Protein 6HCE (pdb70)

Structure (mmCIF, N/CA/C/O backbone):
data_6HCE
#
_entry.id   6HCE
#
_cell.length_a   110.008
_cell.length_b   110.008
_cell.length_c   71.629
_cell.angle_alpha   90.00
_cell.angle_beta   90.00
_cell.angle_gamma   120.00
#
_symmetry.space_group_name_H-M   'P 32 2 1'
#
loop_
_entity.id
_entity.type
_entity.pdbx_description
1 polymer 'Riboflavin-binding protein'
2 non-polymer 2-acetamido-2-deoxy-beta-D-glucopyranose
3 non-polymer GLYCEROL
4 non-polymer 'SULFATE ION'
5 non-polymer 'ACETATE ION'
6 non-polymer 'CHLORIDE ION'
7 non-polymer 1,2-ETHANEDIOL
8 water water
#
loop_
_atom_site.group_PDB
_atom_site.id
_atom_site.type_symbol
_atom_site.label_atom_id
_atom_site.label_alt_id
_atom_site.label_comp_id
_atom_site.label_asym_id
_atom_site.label_entity_id
_atom_site.label_seq_id
_atom_site.pdbx_PDB_ins_code
_atom_site.Cartn_x
_atom_site.Cartn_y
_atom_site.Cartn_z
_atom_site.occupancy
_atom_site.B_iso_or_equiv
_atom_site.auth_seq_id
_atom_site.auth_comp_id
_atom_site.auth_asym_id
_atom_site.auth_atom_id
_atom_site.pdbx_PDB_model_num
ATOM 1 N N . GLY A 1 21 ? 76.646 68.393 27.026 1.00 49.93 21 GLY A N 1
ATOM 2 C CA . GLY A 1 21 ? 77.729 69.393 26.781 1.00 52.47 21 GLY A CA 1
ATOM 3 C C . GLY A 1 21 ? 79.127 68.833 26.990 1.00 53.29 21 GLY A C 1
ATOM 4 O O . GLY A 1 21 ? 79.320 67.827 27.678 1.00 52.74 21 GLY A O 1
ATOM 5 N N . CYS A 1 22 ? 80.106 69.476 26.368 1.00 49.30 22 CYS A N 1
ATOM 6 C CA . CYS A 1 22 ? 81.512 69.178 26.626 1.00 43.15 22 CYS A CA 1
ATOM 7 C C . CYS A 1 22 ? 82.141 70.364 27.327 1.00 38.42 22 CYS A C 1
ATOM 8 O O . CYS A 1 22 ? 81.609 71.474 27.292 1.00 48.96 22 CYS A O 1
ATOM 11 N N . LEU A 1 23 ? 83.282 70.118 27.960 1.00 38.76 23 LEU A N 1
ATOM 12 C CA . LEU A 1 23 ? 84.101 71.179 28.522 1.00 36.65 23 LEU A CA 1
ATOM 13 C C . LEU A 1 23 ? 84.519 72.123 27.400 1.00 40.02 23 LEU A C 1
ATOM 14 O O . LEU A 1 23 ? 84.613 71.713 26.242 1.00 41.70 23 LEU A O 1
ATOM 19 N N . GLU A 1 24 ? 84.760 73.385 27.746 1.00 43.46 24 GLU A N 1
ATOM 20 C CA . GLU A 1 24 ? 85.198 74.389 26.774 1.00 41.57 24 GLU A CA 1
ATOM 21 C C . GLU A 1 24 ? 86.702 74.566 26.894 1.00 37.65 24 GLU A C 1
ATOM 22 O O . GLU A 1 24 ? 87.215 75.668 27.088 1.00 38.82 24 GLU A O 1
ATOM 28 N N . GLY A 1 25 ? 87.400 73.450 26.777 1.00 32.99 25 GLY A N 1
ATOM 29 C CA . GLY A 1 25 ? 88.849 73.448 26.773 1.00 36.66 25 GLY A CA 1
ATOM 30 C C . GLY A 1 25 ? 89.422 73.492 25.369 1.00 37.49 25 GLY A C 1
ATOM 31 O O . GLY A 1 25 ? 88.693 73.538 24.375 1.00 35.83 25 GLY A O 1
ATOM 32 N N . ASP A 1 26 ? 90.749 73.450 25.327 1.00 49.23 26 ASP A N 1
ATOM 33 C CA . ASP A 1 26 ? 91.556 73.613 24.111 1.00 54.18 26 ASP A CA 1
ATOM 34 C C . ASP A 1 26 ? 91.078 72.702 22.966 1.00 52.50 26 ASP A C 1
ATOM 35 O O . ASP A 1 26 ? 90.913 73.154 21.836 1.00 50.26 26 ASP A O 1
ATOM 40 N N . THR A 1 27 ? 90.829 71.432 23.290 1.00 34.16 27 THR A N 1
ATOM 41 C CA . THR A 1 27 ? 90.693 70.355 22.310 1.00 31.11 27 THR A CA 1
ATOM 42 C C . THR A 1 27 ? 89.289 69.781 22.154 1.00 33.29 27 THR A C 1
ATOM 43 O O . THR A 1 27 ? 89.039 68.992 21.248 1.00 33.19 27 THR A O 1
ATOM 47 N N . HIS A 1 28 ? 88.382 70.165 23.037 1.00 33.30 28 HIS A N 1
ATOM 48 C CA . HIS A 1 28 ? 87.106 69.485 23.139 1.00 35.79 28 HIS A CA 1
ATOM 49 C C . HIS A 1 28 ? 86.188 69.810 21.985 1.00 29.44 28 HIS A C 1
ATOM 50 O O . HIS A 1 28 ? 86.184 70.919 21.478 1.00 32.77 28 HIS A O 1
ATOM 57 N N . LYS A 1 29 ? 85.392 68.823 21.601 1.00 30.80 29 LYS A N 1
ATOM 58 C CA . LYS A 1 29 ? 84.272 69.023 20.695 1.00 33.73 29 LYS A CA 1
ATOM 59 C C . LYS A 1 29 ? 83.229 69.941 21.344 1.00 33.94 29 LYS A C 1
ATOM 60 O O . LYS A 1 29 ? 83.331 70.276 22.524 1.00 43.66 29 LYS A O 1
ATOM 66 N N . ALA A 1 30 ? 82.233 70.354 20.569 1.00 42.87 30 ALA A N 1
ATOM 67 C CA . ALA A 1 30 ? 81.143 71.184 21.090 1.00 37.61 30 ALA A CA 1
ATOM 68 C C . ALA A 1 30 ? 80.222 70.352 21.950 1.00 35.41 30 ALA A C 1
ATOM 69 O O . ALA A 1 30 ? 79.734 70.818 22.971 1.00 41.94 30 ALA A O 1
ATOM 71 N N . ASN A 1 31 ? 79.996 69.116 21.514 1.00 39.24 31 ASN A N 1
ATOM 72 C CA . ASN A 1 31 ? 79.009 68.218 22.103 1.00 42.53 31 ASN A CA 1
ATOM 73 C C . ASN A 1 31 ? 79.453 66.788 21.884 1.00 39.24 31 ASN A C 1
ATOM 74 O O . ASN A 1 31 ? 80.071 66.487 20.869 1.00 38.43 31 ASN A O 1
ATOM 79 N N . PRO A 1 32 ? 79.120 65.894 22.821 1.00 41.30 32 PRO A N 1
ATOM 80 C CA . PRO A 1 32 ? 79.571 64.518 22.670 1.00 41.47 32 PRO A CA 1
ATOM 81 C C . PRO A 1 32 ? 78.893 63.820 21.493 1.00 38.62 32 PRO A C 1
ATOM 82 O O . PRO A 1 32 ? 77.700 63.979 21.293 1.00 42.61 32 PRO A O 1
ATOM 86 N N . SER A 1 33 ? 79.667 63.074 20.715 1.00 39.19 33 SER A N 1
ATOM 87 C CA . SER A 1 33 ? 79.127 62.282 19.625 1.00 42.48 33 SER A CA 1
ATOM 88 C C . SER A 1 33 ? 79.991 61.031 19.448 1.00 42.90 33 SER A C 1
ATOM 89 O O . SER A 1 33 ? 81.116 60.988 19.951 1.00 31.34 33 SER A O 1
ATOM 92 N N . PRO A 1 34 ? 79.473 60.000 18.751 1.00 39.27 34 PRO A N 1
ATOM 93 C CA . PRO A 1 34 ? 80.315 58.824 18.533 1.00 38.31 34 PRO A CA 1
ATOM 94 C C . PRO A 1 34 ? 81.605 59.200 17.827 1.00 39.66 34 PRO A C 1
ATOM 95 O O . PRO A 1 34 ? 81.664 60.234 17.165 1.00 36.60 34 PRO A O 1
ATOM 99 N N . GLU A 1 35 ? 82.622 58.362 17.980 1.00 33.40 35 GLU A N 1
ATOM 100 C CA . GLU A 1 35 ? 83.942 58.643 17.464 1.00 26.89 35 GLU A CA 1
ATOM 101 C C . GLU A 1 35 ? 84.623 57.310 17.082 1.00 33.21 35 GLU A C 1
ATOM 102 O O . GLU A 1 35 ? 85.239 56.642 17.926 1.00 30.22 35 GLU A O 1
ATOM 108 N N . PRO A 1 36 ? 84.472 56.900 15.804 1.00 34.95 36 PRO A N 1
ATOM 109 C CA . PRO A 1 36 ? 84.780 55.529 15.366 1.00 41.00 36 PRO A CA 1
ATOM 110 C C . PRO A 1 36 ? 86.223 55.051 15.471 1.00 44.46 36 PRO A C 1
ATOM 111 O O . PRO A 1 36 ? 86.449 53.880 15.810 1.00 63.04 36 PRO A O 1
ATOM 115 N N . ASN A 1 37 ? 87.180 55.921 15.167 1.00 30.56 37 ASN A N 1
ATOM 116 C CA . ASN A 1 37 ? 88.570 55.487 15.003 1.00 34.92 37 ASN A CA 1
ATOM 117 C C . ASN A 1 37 ? 89.499 55.978 16.111 1.00 29.50 37 ASN A C 1
ATOM 118 O O . ASN A 1 37 ? 90.592 56.486 15.856 1.00 40.04 37 ASN A O 1
ATOM 123 N N . MET A 1 38 ? 89.064 55.798 17.347 1.00 29.75 38 MET A N 1
ATOM 124 C CA . MET A 1 38 ? 89.874 56.162 18.489 1.00 26.55 38 MET A CA 1
ATOM 125 C C . MET A 1 38 ? 90.968 55.137 18.721 1.00 28.27 38 MET A C 1
ATOM 126 O O . MET A 1 38 ? 90.735 53.932 18.619 1.00 31.01 38 MET A O 1
ATOM 131 N N . HIS A 1 39 ? 92.173 55.653 18.969 1.00 30.78 39 HIS A N 1
ATOM 132 C CA . HIS A 1 39 ? 93.372 54.856 19.189 1.00 25.40 39 HIS A CA 1
ATOM 133 C C . HIS A 1 39 ? 93.563 54.520 20.660 1.00 23.01 39 HIS A C 1
ATOM 134 O O . HIS A 1 39 ? 94.298 53.606 21.009 1.00 31.33 39 HIS A O 1
ATOM 141 N N . GLU A 1 40 ? 92.903 55.286 21.510 1.00 20.89 40 GLU A N 1
ATOM 142 C CA A GLU A 1 40 ? 92.951 55.084 22.949 0.50 21.28 40 GLU A CA 1
ATOM 143 C CA B GLU A 1 40 ? 92.968 55.117 22.956 0.50 20.09 40 GLU A CA 1
ATOM 144 C C . GLU A 1 40 ? 91.733 55.819 23.483 1.00 21.94 40 GLU A C 1
ATOM 145 O O . GLU A 1 40 ? 91.016 56.446 22.710 1.00 19.14 40 GLU A O 1
ATOM 156 N N . CYS A 1 41 ? 91.475 55.720 24.783 1.00 18.69 41 CYS A N 1
ATOM 157 C CA . CYS A 1 41 ? 90.297 56.335 25.385 1.00 20.12 41 CYS A CA 1
ATOM 158 C C . CYS A 1 41 ? 88.994 55.702 24.857 1.00 23.40 41 CYS A C 1
ATOM 159 O O . CYS A 1 41 ? 87.927 56.329 24.915 1.00 24.68 41 CYS A O 1
ATOM 162 N N . THR A 1 42 ? 89.079 54.451 24.390 1.00 21.49 42 THR A N 1
ATOM 163 C CA . THR A 1 42 ? 87.958 53.797 23.698 1.00 28.23 42 THR A CA 1
ATOM 164 C C . THR A 1 42 ? 86.788 53.490 24.620 1.00 25.19 42 THR A C 1
ATOM 165 O O . THR A 1 42 ? 85.699 53.195 24.162 1.00 30.32 42 THR A O 1
ATOM 169 N N . LEU A 1 43 ? 87.014 53.564 25.923 1.00 28.18 43 LEU A N 1
ATOM 170 C CA . LEU A 1 43 ? 85.925 53.605 26.873 1.00 23.90 43 LEU A CA 1
ATOM 171 C C . LEU A 1 43 ? 84.864 54.629 26.452 1.00 28.46 43 LEU A C 1
ATOM 172 O O . LEU A 1 43 ? 83.683 54.439 26.748 1.00 26.34 43 LEU A O 1
ATOM 177 N N . TYR A 1 44 ? 85.282 55.706 25.778 1.00 24.06 44 TYR A N 1
ATOM 178 C CA . TYR A 1 44 ? 84.368 56.782 25.380 1.00 25.03 44 TYR A CA 1
ATOM 179 C C . TYR A 1 44 ? 83.999 56.793 23.894 1.00 25.40 44 TYR A C 1
ATOM 180 O O . TYR A 1 44 ? 83.348 57.732 23.442 1.00 27.46 44 TYR A O 1
ATOM 189 N N . SER A 1 45 ? 84.362 55.740 23.158 1.00 27.21 45 SER A N 1
ATOM 190 C CA . SER A 1 45 ? 84.199 55.688 21.681 1.00 30.56 45 SER A CA 1
ATOM 191 C C . SER A 1 45 ? 82.809 56.096 21.170 1.00 34.53 45 SER A C 1
ATOM 192 O O . SER A 1 45 ? 82.687 56.960 20.299 1.00 33.99 45 SER A O 1
ATOM 195 N N . GLU A 1 46 ? 81.766 55.500 21.738 1.00 29.09 46 GLU A N 1
ATOM 196 C CA . GLU A 1 46 ? 80.416 55.699 21.216 1.00 32.20 46 GLU A CA 1
ATOM 197 C C . GLU A 1 46 ? 79.720 56.958 21.739 1.00 31.37 46 GLU A C 1
ATOM 198 O O . GLU A 1 46 ? 78.589 57.267 21.346 1.00 40.43 46 GLU A O 1
ATOM 204 N N . SER A 1 47 ? 80.408 57.701 22.598 1.00 33.81 47 SER A N 1
ATOM 205 C CA . SER A 1 47 ? 80.021 59.074 22.912 1.00 31.63 47 SER A CA 1
ATOM 206 C C . SER A 1 47 ? 81.227 59.777 23.527 1.00 31.32 47 SER A C 1
ATOM 207 O O . SER A 1 47 ? 81.578 59.530 24.689 1.00 27.38 47 SER A O 1
ATOM 210 N N . SER A 1 48 ? 81.875 60.628 22.733 1.00 27.64 48 SER A N 1
ATOM 211 C CA . SER A 1 48 ? 83.157 61.215 23.113 1.00 28.68 48 SER A CA 1
ATOM 212 C C . SER A 1 48 ? 83.157 62.724 22.961 1.00 28.17 48 SER A C 1
ATOM 213 O O . SER A 1 48 ? 82.564 63.245 22.028 1.00 29.60 48 SER A O 1
ATOM 216 N N . CYS A 1 49 ? 83.849 63.400 23.880 1.00 28.07 49 CYS A N 1
ATOM 217 C CA . CYS A 1 49 ? 84.129 64.839 23.786 1.00 28.65 49 CYS A CA 1
ATOM 218 C C . CYS A 1 49 ? 85.512 65.152 23.172 1.00 28.58 49 CYS A C 1
ATOM 219 O O . CYS A 1 49 ? 85.887 66.320 23.064 1.00 28.25 49 CYS A O 1
ATOM 222 N N . CYS A 1 50 ? 86.268 64.125 22.776 1.00 21.91 50 CYS A N 1
ATOM 223 C CA . CYS A 1 50 ? 87.513 64.350 22.040 1.00 27.54 50 CYS A CA 1
ATOM 224 C C . CYS A 1 50 ? 87.397 63.851 20.604 1.00 29.50 50 CYS A C 1
ATOM 225 O O . CYS A 1 50 ? 86.694 62.874 20.343 1.00 22.75 50 CYS A O 1
ATOM 228 N N . TYR A 1 51 ? 88.085 64.524 19.680 1.00 25.99 51 TYR A N 1
ATOM 229 C CA . TYR A 1 51 ? 88.271 63.983 18.335 1.00 28.94 51 TYR A CA 1
ATOM 230 C C . TYR A 1 51 ? 89.271 62.832 18.400 1.00 27.01 51 TYR A C 1
ATOM 231 O O . TYR A 1 51 ? 90.153 62.808 19.245 1.00 31.09 51 TYR A O 1
ATOM 240 N N . ALA A 1 52 ? 89.122 61.869 17.506 1.00 28.98 52 ALA A N 1
ATOM 241 C CA . ALA A 1 52 ? 90.029 60.739 17.473 1.00 30.37 52 ALA A CA 1
ATOM 242 C C . ALA A 1 52 ? 91.498 61.163 17.334 1.00 26.08 52 ALA A C 1
ATOM 243 O O . ALA A 1 52 ? 92.384 60.499 17.881 1.00 22.93 52 ALA A O 1
ATOM 245 N N . ASN A 1 53 ? 91.764 62.258 16.617 1.00 27.86 53 ASN A N 1
ATOM 246 C CA . ASN A 1 53 ? 93.158 62.701 16.428 1.00 30.82 53 ASN A CA 1
ATOM 247 C C . ASN A 1 53 ? 93.886 62.951 17.742 1.00 23.87 53 ASN A C 1
ATOM 248 O O . ASN A 1 53 ? 95.087 62.696 17.843 1.00 29.70 53 ASN A O 1
ATOM 253 N N . PHE A 1 54 ? 93.164 63.414 18.760 1.00 21.84 54 PHE A N 1
ATOM 254 C CA . PHE A 1 54 ? 93.783 63.603 20.060 1.00 21.90 54 PHE A CA 1
ATOM 255 C C . PHE A 1 54 ? 94.351 62.295 20.598 1.00 23.31 54 PHE A C 1
ATOM 256 O O . PHE A 1 54 ? 95.404 62.290 21.233 1.00 26.32 54 PHE A O 1
ATOM 264 N N . THR A 1 55 ? 93.652 61.190 20.350 1.00 22.03 55 THR A N 1
ATOM 265 C CA . THR A 1 55 ? 94.060 59.907 20.912 1.00 22.61 55 THR A CA 1
ATOM 266 C C . THR A 1 55 ? 95.356 59.334 20.311 1.00 21.62 55 THR A C 1
ATOM 267 O O . THR A 1 55 ? 96.018 58.522 20.947 1.00 26.89 55 THR A O 1
ATOM 271 N N . GLU A 1 56 ? 95.724 59.753 19.107 1.00 23.00 56 GLU A N 1
ATOM 272 C CA . GLU A 1 56 ? 96.927 59.225 18.444 1.00 24.89 56 GLU A CA 1
ATOM 273 C C . GLU A 1 56 ? 98.157 59.305 19.345 1.00 21.89 56 GLU A C 1
ATOM 274 O O . GLU A 1 56 ? 98.912 58.342 19.460 1.00 25.75 56 GLU A O 1
ATOM 280 N N . GLN A 1 57 ? 98.301 60.444 20.016 1.00 26.31 57 GLN A N 1
ATOM 281 C CA . GLN A 1 57 ? 99.391 60.719 20.962 1.00 24.02 57 GLN A CA 1
ATOM 282 C C . GLN A 1 57 ? 99.601 59.674 22.040 1.00 22.40 57 GLN A C 1
ATOM 283 O O . GLN A 1 57 ? 100.711 59.537 22.548 1.00 24.05 57 GLN A O 1
ATOM 289 N N . LEU A 1 58 ? 98.522 59.004 22.437 1.00 20.67 58 LEU A N 1
ATOM 290 C CA . LEU A 1 58 ? 98.541 58.067 23.551 1.00 22.20 58 LEU A CA 1
ATOM 291 C C . LEU A 1 58 ? 98.672 56.598 23.113 1.00 25.30 58 LEU A C 1
ATOM 292 O O . LEU A 1 58 ? 98.745 55.704 23.949 1.00 32.56 58 LEU A O 1
ATOM 297 N N . ALA A 1 59 ? 98.682 56.351 21.809 1.00 24.33 59 ALA A N 1
ATOM 298 C CA . ALA A 1 59 ? 98.645 54.989 21.282 1.00 26.40 59 ALA A CA 1
ATOM 299 C C . ALA A 1 59 ? 99.894 54.182 21.621 1.00 29.71 59 ALA A C 1
ATOM 300 O O . ALA A 1 59 ? 99.834 52.959 21.758 1.00 33.04 59 ALA A O 1
ATOM 302 N N . HIS A 1 60 ? 101.027 54.860 21.758 1.00 35.13 60 HIS A N 1
ATOM 303 C CA . HIS A 1 60 ? 102.276 54.154 21.953 1.00 32.07 60 HIS A CA 1
ATOM 304 C C . HIS A 1 60 ? 102.935 54.467 23.283 1.00 22.67 60 HIS A C 1
ATOM 305 O O . HIS A 1 60 ? 103.084 55.617 23.667 1.00 32.98 60 HIS A O 1
ATOM 312 N N . SER A 1 61 ? 103.308 53.398 23.977 1.00 27.44 61 SER A N 1
ATOM 313 C CA . SER A 1 61 ? 104.031 53.469 25.225 1.00 33.33 61 SER A CA 1
ATOM 314 C C . SER A 1 61 ? 105.480 53.098 24.911 1.00 26.33 61 SER A C 1
ATOM 315 O O . SER A 1 61 ? 105.707 52.146 24.167 1.00 36.18 61 SER A O 1
ATOM 318 N N . PRO A 1 62 ? 106.461 53.819 25.451 1.00 19.56 62 PRO A N 1
ATOM 319 C CA . PRO A 1 62 ? 106.269 54.882 26.443 1.00 19.53 62 PRO A CA 1
ATOM 320 C C . PRO A 1 62 ? 105.749 56.193 25.864 1.00 24.22 62 PRO A C 1
ATOM 321 O O . PRO A 1 62 ? 106.202 56.625 24.803 1.00 24.53 62 PRO A O 1
ATOM 325 N N . ILE A 1 63 ? 104.813 56.810 26.585 1.00 17.45 63 ILE A N 1
ATOM 326 C CA . ILE A 1 63 ? 104.287 58.118 26.247 1.00 16.67 63 ILE A CA 1
ATOM 327 C C . ILE A 1 63 ? 105.250 59.173 26.764 1.00 18.40 63 ILE A C 1
ATOM 328 O O . ILE A 1 63 ? 105.388 59.350 27.964 1.00 24.49 63 ILE A O 1
ATOM 333 N N . ILE A 1 64 ? 105.898 59.891 25.854 1.00 19.86 64 ILE A N 1
ATOM 334 C CA . ILE A 1 64 ? 106.876 60.896 26.231 1.00 19.87 64 ILE A CA 1
ATOM 335 C C . ILE A 1 64 ? 106.222 62.255 26.455 1.00 17.82 64 ILE A C 1
ATOM 336 O O . ILE A 1 64 ? 106.533 62.962 27.408 1.00 22.15 64 ILE A O 1
ATOM 341 N N . LYS A 1 65 ? 105.338 62.626 25.547 1.00 21.42 65 LYS A N 1
ATOM 342 C CA . LYS A 1 65 ? 104.846 63.988 25.471 1.00 22.37 65 LYS A CA 1
ATOM 343 C C . LYS A 1 65 ? 103.427 64.004 24.926 1.00 21.82 65 LYS A C 1
ATOM 344 O O . LYS A 1 65 ? 103.156 63.430 23.882 1.00 26.24 65 LYS A O 1
ATOM 350 N N . VAL A 1 66 ? 102.533 64.658 25.655 1.00 23.36 66 VAL A N 1
ATOM 351 C CA . VAL A 1 66 ? 101.155 64.809 25.249 1.00 17.48 66 VAL A CA 1
ATOM 352 C C . VAL A 1 66 ? 100.893 66.291 25.159 1.00 17.78 66 VAL A C 1
ATOM 353 O O . VAL A 1 66 ? 101.085 67.035 26.131 1.00 20.73 66 VAL A O 1
ATOM 357 N N . SER A 1 67 ? 100.494 66.719 23.971 1.00 20.34 67 SER A N 1
ATOM 358 C CA . SER A 1 67 ? 100.311 68.129 23.667 1.00 23.61 67 SER A CA 1
ATOM 359 C C . SER A 1 67 ? 101.631 68.871 23.920 1.00 21.54 67 SER A C 1
ATOM 360 O O . SER A 1 67 ? 102.626 68.554 23.278 1.00 25.66 67 SER A O 1
ATOM 363 N N . ASN A 1 68 ? 101.675 69.811 24.859 1.00 25.65 68 ASN A N 1
ATOM 364 C CA . ASN A 1 68 ? 102.925 70.526 25.171 1.00 27.34 68 ASN A CA 1
ATOM 365 C C . ASN A 1 68 ? 103.613 70.019 26.426 1.00 24.08 68 ASN A C 1
ATOM 366 O O . ASN A 1 68 ? 104.579 70.616 26.874 1.00 32.40 68 ASN A O 1
ATOM 371 N N . SER A 1 69 ? 103.122 68.921 26.990 1.00 21.88 69 SER A N 1
ATOM 372 C CA . SER A 1 69 ? 103.564 68.475 28.300 1.00 23.57 69 SER A CA 1
ATOM 373 C C . SER A 1 69 ? 104.348 67.176 28.236 1.00 20.87 69 SER A C 1
ATOM 374 O O . SER A 1 69 ? 103.849 66.160 27.733 1.00 17.90 69 SER A O 1
ATOM 377 N N . TYR A 1 70 ? 105.577 67.221 28.740 1.00 13.89 70 TYR A N 1
ATOM 378 C CA . TYR A 1 70 ? 106.387 66.020 28.893 1.00 13.80 70 TYR A CA 1
ATOM 379 C C . TYR A 1 70 ? 105.930 65.209 30.094 1.00 15.58 70 TYR A C 1
ATOM 380 O O . TYR A 1 70 ? 105.687 65.767 31.164 1.00 15.95 70 TYR A O 1
ATOM 389 N N . TRP A 1 71 ? 105.801 63.898 29.899 1.00 14.65 71 TRP A N 1
ATOM 390 C CA . TRP A 1 71 ? 105.383 62.974 30.961 1.00 15.88 71 TRP A CA 1
ATOM 391 C C . TRP A 1 71 ? 106.561 62.268 31.599 1.00 13.70 71 TRP A C 1
ATOM 392 O O . TRP A 1 71 ? 106.374 61.483 32.507 1.00 19.32 71 TRP A O 1
ATOM 403 N N . A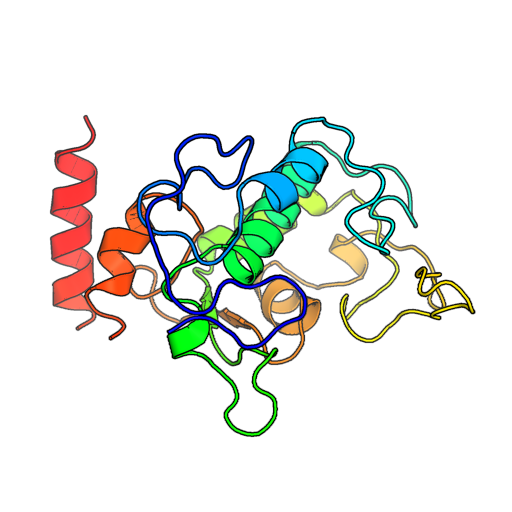SN A 1 72 ? 107.768 62.557 31.138 1.00 18.16 72 ASN A N 1
ATOM 404 C CA . ASN A 1 72 ? 108.956 61.835 31.571 1.00 19.49 72 ASN A CA 1
ATOM 405 C C . ASN A 1 72 ? 109.962 62.700 32.343 1.00 23.49 72 ASN A C 1
ATOM 406 O O . ASN A 1 72 ? 111.157 62.378 32.374 1.00 19.01 72 ASN A O 1
ATOM 411 N N . ARG A 1 73 ? 109.491 63.776 32.971 1.00 21.81 73 ARG A N 1
ATOM 412 C CA . ARG A 1 73 ? 110.399 64.749 33.569 1.00 20.18 73 ARG A CA 1
ATOM 413 C C . ARG A 1 73 ? 111.222 64.230 34.735 1.00 21.72 73 ARG A C 1
ATOM 414 O O . ARG A 1 73 ? 112.334 64.707 34.957 1.00 38.76 73 ARG A O 1
ATOM 422 N N . CYS A 1 74 ? 110.706 63.275 35.489 1.00 19.51 74 CYS A N 1
ATOM 423 C CA . CYS A 1 74 ? 111.543 62.653 36.511 1.00 21.87 74 CYS A CA 1
ATOM 424 C C . CYS A 1 74 ? 111.910 61.216 36.132 1.00 24.92 74 CYS A C 1
ATOM 425 O O . CYS A 1 74 ? 112.147 60.380 36.987 1.00 26.27 74 CYS A O 1
ATOM 428 N N . GLY A 1 75 ? 111.975 60.934 34.839 1.00 19.01 75 GLY A N 1
ATOM 429 C CA . GLY A 1 75 ? 112.178 59.575 34.380 1.00 23.05 75 GLY A CA 1
ATOM 430 C C . GLY A 1 75 ? 110.957 59.016 33.697 1.00 22.62 75 GLY A C 1
ATOM 431 O O . GLY A 1 75 ? 109.904 59.630 33.673 1.00 21.27 75 GLY A O 1
ATOM 432 N N . GLN A 1 76 ? 111.123 57.837 33.127 1.00 29.74 76 GLN A N 1
ATOM 433 C CA . GLN A 1 76 ? 110.069 57.181 32.392 1.00 29.29 76 GLN A CA 1
ATOM 434 C C . GLN A 1 76 ? 109.198 56.417 33.362 1.00 26.24 76 GLN A C 1
ATOM 435 O O . GLN A 1 76 ? 109.6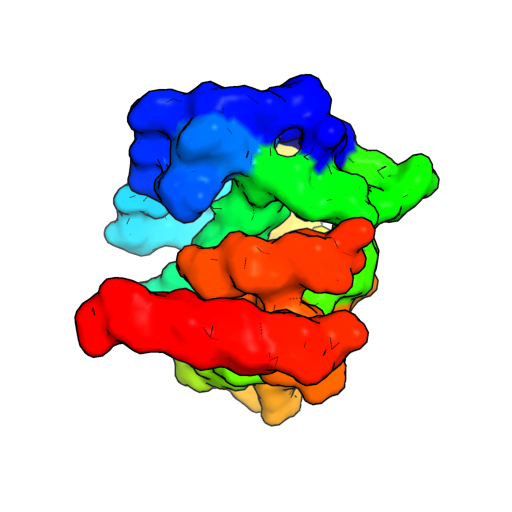69 55.525 34.058 1.00 27.37 76 GLN A O 1
ATOM 441 N N . LEU A 1 77 ? 107.923 56.770 33.399 1.00 20.94 77 LEU A N 1
ATOM 442 C CA . LEU A 1 77 ? 106.964 56.075 34.240 1.00 23.96 77 LEU A CA 1
ATOM 443 C C . LEU A 1 77 ? 106.878 54.590 33.924 1.00 19.44 77 LEU A C 1
ATOM 444 O O . LEU A 1 77 ? 106.903 54.193 32.774 1.00 26.40 77 LEU A O 1
ATOM 449 N N . SER A 1 78 ? 106.768 53.780 34.965 1.00 21.39 78 SER A N 1
ATOM 450 C CA . SER A 1 78 ? 106.369 52.390 34.823 1.00 25.47 78 SER A CA 1
ATOM 451 C C . SE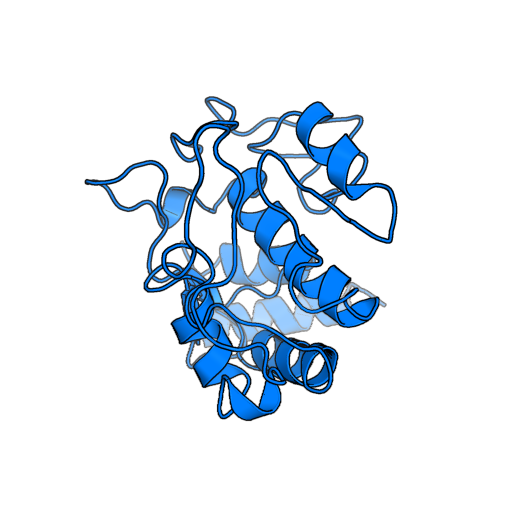R A 1 78 ? 105.056 52.324 34.053 1.00 26.14 78 SER A C 1
ATOM 452 O O . SER A 1 78 ? 104.259 53.261 34.081 1.00 19.48 78 SER A O 1
ATOM 455 N N . LYS A 1 79 ? 104.836 51.189 33.403 1.00 29.72 79 LYS A N 1
ATOM 456 C CA . LYS A 1 79 ? 103.709 51.001 32.508 1.00 28.61 79 LYS A CA 1
ATOM 457 C C . LYS A 1 79 ? 102.375 51.219 33.208 1.00 21.37 79 LYS A C 1
ATOM 458 O O . LYS A 1 79 ? 101.556 51.999 32.724 1.00 20.17 79 LYS A O 1
ATOM 464 N N . SER A 1 80 ? 102.172 50.561 34.349 1.00 21.62 80 SER A N 1
ATOM 465 C CA . SER A 1 80 ? 100.890 50.649 35.072 1.00 30.94 80 SER A CA 1
ATOM 466 C C . SER A 1 80 ? 100.610 52.044 35.600 1.00 21.92 80 SER A C 1
ATOM 467 O O . SER A 1 80 ? 99.461 52.469 35.643 1.00 24.69 80 SER A O 1
ATOM 470 N N . CYS A 1 81 ? 101.657 52.754 35.994 1.00 26.60 81 CYS A N 1
ATOM 471 C CA . CYS A 1 81 ? 101.520 54.142 36.434 1.00 24.53 81 CYS A CA 1
ATOM 472 C C . CYS A 1 81 ? 101.084 55.007 35.259 1.00 21.83 81 CYS A C 1
ATOM 473 O O . CYS A 1 81 ? 100.192 55.858 35.382 1.00 21.17 81 CYS A O 1
ATOM 476 N N . GLU A 1 82 ? 101.716 54.760 34.113 1.00 19.44 82 GLU A N 1
ATOM 477 C CA . GLU A 1 82 ? 101.373 55.445 32.874 1.00 19.37 82 GLU A CA 1
ATOM 478 C C . GLU A 1 82 ? 99.917 55.173 32.520 1.00 19.63 82 GLU A C 1
ATOM 479 O O . GLU A 1 82 ? 99.191 56.101 32.175 1.00 21.69 82 GLU A O 1
ATOM 485 N N . ASP A 1 83 ? 99.490 53.915 32.643 1.00 18.66 83 ASP A N 1
ATOM 486 C CA . ASP A 1 83 ? 98.098 53.556 32.393 1.00 23.63 83 ASP A CA 1
ATOM 487 C C . ASP A 1 83 ? 97.142 54.431 33.185 1.00 26.43 83 ASP A C 1
ATOM 488 O O . ASP A 1 83 ? 96.169 54.961 32.627 1.00 24.86 83 ASP A O 1
ATOM 493 N N . PHE A 1 84 ? 97.415 54.594 34.47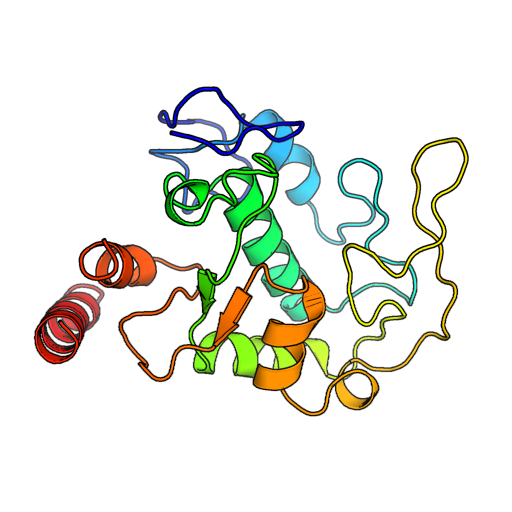7 1.00 23.39 84 PHE A N 1
ATOM 494 C CA . PHE A 1 84 ? 96.502 55.353 35.328 1.00 24.82 84 PHE A CA 1
ATOM 495 C C . PHE A 1 84 ? 96.475 56.811 34.900 1.00 23.04 84 PHE A C 1
ATOM 496 O O . PHE A 1 84 ? 95.406 57.401 34.792 1.00 19.85 84 PHE A O 1
ATOM 504 N N . THR A 1 85 ? 97.650 57.377 34.634 1.00 22.68 85 THR A N 1
ATOM 505 C CA . THR A 1 85 ? 97.756 58.761 34.195 1.00 22.68 85 THR A CA 1
ATOM 506 C C . THR A 1 85 ? 97.035 58.976 32.868 1.00 23.83 85 THR A C 1
ATOM 507 O O . THR A 1 85 ? 96.446 60.034 32.630 1.00 18.99 85 THR A O 1
ATOM 511 N N . LYS A 1 86 ? 97.098 57.967 32.005 1.00 19.57 86 LYS A N 1
ATOM 512 C CA . LYS A 1 86 ? 96.380 57.992 30.737 1.00 25.43 86 LYS A CA 1
ATOM 513 C C . LYS A 1 86 ? 94.853 57.948 30.919 1.00 28.20 86 LYS A C 1
ATOM 514 O O . LYS A 1 86 ? 94.123 58.605 30.179 1.00 21.49 86 LYS A O 1
ATOM 520 N N . LYS A 1 87 ? 94.378 57.172 31.894 1.00 26.64 87 LYS A N 1
ATOM 521 C CA . LYS A 1 87 ? 92.941 57.092 32.183 1.00 31.89 87 LYS A CA 1
ATOM 522 C C . LYS A 1 87 ? 92.346 58.445 32.562 1.00 26.21 87 LYS A C 1
ATOM 523 O O . LYS A 1 87 ? 91.239 58.765 32.159 1.00 23.21 87 LYS A O 1
ATOM 529 N N . ILE A 1 88 ? 93.091 59.224 33.340 1.00 28.47 88 ILE A N 1
ATOM 530 C CA . ILE A 1 88 ? 92.671 60.564 33.752 1.00 25.28 88 ILE A CA 1
ATOM 531 C C . ILE A 1 88 ? 92.741 61.547 32.585 1.00 26.86 88 ILE A C 1
ATOM 532 O O . ILE A 1 88 ? 91.866 62.400 32.453 1.00 17.80 88 ILE A O 1
ATOM 537 N N . GLU A 1 89 ? 93.778 61.439 31.750 1.00 22.07 89 GLU A N 1
ATOM 538 C CA . GLU A 1 89 ? 93.848 62.259 30.549 1.00 21.51 89 GLU A CA 1
ATOM 539 C C . GLU A 1 89 ? 92.636 61.983 29.658 1.00 24.08 89 GLU A C 1
ATOM 540 O O . GLU A 1 89 ? 91.976 62.920 29.206 1.00 24.90 89 GLU A O 1
ATOM 546 N N . CYS A 1 90 ? 92.337 60.701 29.436 1.00 20.33 90 CYS A N 1
ATOM 547 C CA . CYS A 1 90 ? 91.180 60.300 28.622 1.00 24.28 90 CYS A CA 1
ATOM 548 C C . CYS A 1 90 ? 89.855 60.794 29.186 1.00 22.18 90 CYS A C 1
ATOM 549 O O . CYS A 1 90 ? 88.977 61.199 28.437 1.00 23.77 90 CYS A O 1
ATOM 552 N N . PHE A 1 91 ? 89.707 60.752 30.504 1.00 23.18 91 PHE A N 1
ATOM 553 C CA . PHE A 1 91 ? 88.498 61.260 31.135 1.00 22.16 91 PHE A CA 1
ATOM 554 C C . PHE A 1 91 ? 88.355 62.752 30.848 1.00 21.85 91 PHE A C 1
ATOM 555 O O . PHE A 1 91 ? 87.333 63.178 30.348 1.00 19.17 91 PHE A O 1
ATOM 563 N N . TYR A 1 92 ? 89.382 63.537 31.163 1.00 21.85 92 TYR A N 1
ATOM 564 C CA . TYR A 1 92 ? 89.298 64.986 31.026 1.00 23.73 92 TYR A CA 1
ATOM 565 C C . TYR A 1 92 ? 88.998 65.369 29.582 1.00 28.17 92 TYR A C 1
ATOM 566 O O . TYR A 1 92 ? 88.165 66.243 29.312 1.00 26.33 92 TYR A O 1
ATOM 575 N N . ARG A 1 93 ? 89.679 64.699 28.661 1.00 22.82 93 ARG A N 1
ATOM 576 C CA . ARG A 1 93 ? 89.636 65.067 27.259 1.00 23.28 93 ARG A CA 1
ATOM 577 C C . ARG A 1 93 ? 88.450 64.455 26.522 1.00 24.38 93 ARG A C 1
ATOM 578 O O . ARG A 1 93 ? 87.960 65.054 25.578 1.00 22.69 93 ARG A O 1
ATOM 586 N N . CYS A 1 94 ? 88.003 63.262 26.922 1.00 23.91 94 CYS A N 1
ATOM 587 C CA . CYS A 1 94 ? 87.029 62.507 26.112 1.00 23.17 94 CYS A CA 1
ATOM 588 C C . CYS A 1 94 ? 85.693 62.163 26.783 1.00 28.15 94 CYS A C 1
ATOM 589 O O . CYS A 1 94 ? 84.714 61.906 26.078 1.00 29.04 94 CYS A O 1
ATOM 592 N N . SER A 1 95 ? 85.629 62.142 28.112 1.00 27.51 95 SER A N 1
ATOM 593 C CA . SER A 1 95 ? 84.408 61.709 28.780 1.00 28.64 95 SER A CA 1
ATOM 594 C C . SER A 1 95 ? 83.254 62.601 28.370 1.00 31.26 95 SER A C 1
ATOM 595 O O . SER A 1 95 ? 83.372 63.830 28.411 1.00 27.12 95 SER A O 1
ATOM 598 N N . PRO A 1 96 ? 82.119 61.985 28.002 1.00 27.96 96 PRO A N 1
ATOM 599 C CA . PRO A 1 96 ? 80.951 62.787 27.682 1.00 32.46 96 PRO A CA 1
ATOM 600 C C . PRO A 1 96 ? 80.262 63.368 28.909 1.00 28.02 96 PRO A C 1
ATOM 601 O O . PRO A 1 96 ? 79.354 64.166 28.740 1.00 36.22 96 PRO A O 1
ATOM 605 N N . HIS A 1 97 ? 80.688 62.983 30.114 1.00 26.02 97 HIS A N 1
ATOM 606 C CA . HIS A 1 97 ? 80.061 63.451 31.355 1.00 29.53 97 HIS A CA 1
ATOM 607 C C . HIS A 1 97 ? 80.960 64.318 32.244 1.00 29.02 97 HIS A C 1
ATOM 608 O O . HIS A 1 97 ? 80.526 64.764 33.311 1.00 28.61 97 HIS A O 1
ATOM 615 N N . ALA A 1 98 ? 82.192 64.585 31.819 1.00 28.19 98 ALA A N 1
ATOM 616 C CA . ALA A 1 98 ? 83.082 65.420 32.622 1.00 27.46 98 ALA A CA 1
ATOM 617 C C . ALA A 1 98 ? 82.477 66.812 32.829 1.00 30.09 98 ALA A C 1
ATOM 618 O O . ALA A 1 98 ? 82.552 67.365 33.921 1.00 30.86 98 ALA A O 1
ATOM 620 N N . ALA A 1 99 ? 81.835 67.348 31.793 1.00 35.33 99 ALA A N 1
ATOM 621 C CA . ALA A 1 99 ? 81.244 68.691 31.842 1.00 34.63 99 ALA A CA 1
ATOM 622 C C . ALA A 1 99 ? 80.149 68.851 32.907 1.00 33.01 99 ALA A C 1
ATOM 623 O O . ALA A 1 99 ? 79.784 69.963 33.264 1.00 34.78 99 ALA A O 1
ATOM 625 N N . ARG A 1 100 ? 79.648 67.745 33.439 1.00 41.96 100 ARG A N 1
ATOM 626 C CA . ARG A 1 100 ? 78.678 67.810 34.515 1.00 43.93 100 ARG A CA 1
ATOM 627 C C . ARG A 1 100 ? 79.341 68.319 35.795 1.00 39.72 100 ARG A C 1
ATOM 628 O O . ARG A 1 100 ? 78.656 68.786 36.697 1.00 41.58 100 ARG A O 1
ATOM 636 N N . TRP A 1 101 ? 80.673 68.256 35.853 1.00 34.92 101 TRP A N 1
ATOM 637 C CA . TRP A 1 101 ? 81.450 68.866 36.939 1.00 33.10 101 TRP A CA 1
ATOM 638 C C . TRP A 1 101 ? 82.170 70.156 36.501 1.00 33.99 101 TRP A C 1
ATOM 639 O O . TRP A 1 101 ? 83.176 70.564 37.083 1.00 33.54 101 TRP A O 1
ATOM 650 N N . ILE A 1 102 ? 81.645 70.821 35.485 1.00 37.06 102 ILE A N 1
ATOM 651 C CA . ILE A 1 102 ? 82.304 72.017 34.978 1.00 38.04 102 ILE A CA 1
ATOM 652 C C . ILE A 1 102 ? 82.290 73.145 36.016 1.00 38.90 102 ILE A C 1
ATOM 653 O O . ILE A 1 102 ? 81.299 73.365 36.708 1.00 41.65 102 ILE A O 1
ATOM 658 N N . ASP A 1 103 ? 83.419 73.826 36.141 1.00 39.69 103 ASP A N 1
ATOM 659 C CA . ASP A 1 103 ? 83.502 75.060 36.908 1.00 42.79 103 ASP A CA 1
ATOM 660 C C . ASP A 1 103 ? 82.861 76.128 36.037 1.00 43.29 103 ASP A C 1
ATOM 661 O O . ASP A 1 103 ? 83.333 76.364 34.937 1.00 41.51 103 ASP A O 1
ATOM 666 N N . PRO A 1 104 ? 81.769 76.760 36.501 1.00 50.29 104 PRO A N 1
ATOM 667 C CA . PRO A 1 104 ? 81.085 77.714 35.618 1.00 55.10 104 PRO A CA 1
ATOM 668 C C . PRO A 1 104 ? 81.874 78.989 35.295 1.00 59.92 104 PRO A C 1
ATOM 669 O O . PRO A 1 104 ? 81.612 79.620 34.267 1.00 69.20 104 PRO A O 1
ATOM 673 N N . ARG A 1 105 ? 82.814 79.366 36.160 1.00 61.70 105 ARG A N 1
ATOM 674 C CA . ARG A 1 105 ? 83.628 80.570 35.950 1.00 70.41 105 ARG A CA 1
ATOM 675 C C . ARG A 1 105 ? 84.941 80.270 35.228 1.00 62.03 105 ARG A C 1
ATOM 676 O O . ARG A 1 105 ? 85.610 81.191 34.762 1.00 58.05 105 ARG A O 1
ATOM 684 N N . TYR A 1 106 ? 85.305 78.987 35.148 1.00 59.78 106 TYR A N 1
ATOM 685 C CA . TYR A 1 106 ? 86.443 78.519 34.334 1.00 64.39 106 TYR A CA 1
ATOM 686 C C . TYR A 1 106 ? 86.032 77.266 33.559 1.00 56.06 106 TYR A C 1
ATOM 687 O O . TYR A 1 106 ? 86.192 76.134 34.045 1.00 49.75 106 TYR A O 1
ATOM 696 N N . THR A 1 107 ? 85.502 77.469 32.352 1.00 50.24 107 THR A N 1
ATOM 697 C CA . THR A 1 107 ? 84.798 76.392 31.634 1.00 46.66 107 THR A CA 1
ATOM 698 C C . THR A 1 107 ? 85.697 75.302 31.020 1.00 43.53 107 THR A C 1
ATOM 699 O O . THR A 1 107 ? 85.183 74.355 30.432 1.00 40.34 107 THR A O 1
ATOM 703 N N . ALA A 1 108 ? 87.020 75.421 31.159 1.00 40.58 108 ALA A N 1
ATOM 704 C CA . ALA A 1 108 ? 87.922 74.328 30.787 1.00 36.01 108 ALA A CA 1
ATOM 705 C C . ALA A 1 108 ? 88.270 73.465 31.992 1.00 33.83 108 ALA A C 1
ATOM 706 O O . ALA A 1 108 ? 88.911 72.427 31.840 1.00 32.46 108 ALA A O 1
ATOM 708 N N . ALA A 1 109 ? 87.857 73.894 33.184 1.00 32.57 109 ALA A N 1
ATOM 709 C CA . ALA A 1 109 ? 88.201 73.186 34.418 1.00 30.44 109 ALA A CA 1
ATOM 710 C C . ALA A 1 109 ? 87.036 72.368 34.973 1.00 31.07 109 ALA A C 1
ATOM 711 O O . ALA A 1 109 ? 85.860 72.703 34.770 1.00 34.13 109 ALA A O 1
ATOM 713 N N . ILE A 1 110 ? 87.382 71.305 35.688 1.00 28.28 110 ILE A N 1
ATOM 714 C CA . ILE A 1 110 ? 86.407 70.487 36.414 1.00 32.13 110 ILE A CA 1
ATOM 715 C C . ILE A 1 110 ? 86.599 70.703 37.910 1.00 31.12 110 ILE A C 1
ATOM 716 O O . ILE A 1 110 ? 87.665 71.147 38.362 1.00 27.59 110 ILE A O 1
ATOM 721 N N . GLN A 1 111 ? 85.564 70.412 38.683 1.00 33.43 111 GLN A N 1
ATOM 722 C CA . GLN A 1 111 ? 85.720 70.409 40.135 1.00 37.90 111 GLN A CA 1
ATOM 723 C C . GLN A 1 111 ? 84.873 69.361 40.848 1.00 34.42 111 GLN A C 1
ATOM 724 O O . GLN A 1 111 ? 83.689 69.169 40.547 1.00 30.94 111 GLN A O 1
ATOM 730 N N . SER A 1 112 ? 85.548 68.654 41.756 1.00 29.51 112 SER A N 1
ATOM 731 C CA . SER A 1 112 ? 84.939 67.717 42.680 1.00 29.01 112 SER A CA 1
ATOM 732 C C . SER A 1 112 ? 84.382 66.503 41.977 1.00 28.89 112 SER A C 1
ATOM 733 O O . SER A 1 112 ? 83.362 65.966 42.387 1.00 28.31 112 SER A O 1
ATOM 736 N N . VAL A 1 113 ? 85.071 66.064 40.926 1.00 29.02 113 VAL A N 1
ATOM 737 C CA . VAL A 1 113 ? 84.736 64.809 40.285 1.00 27.18 113 VAL A CA 1
ATOM 738 C C . VAL A 1 113 ? 85.047 63.735 41.316 1.00 24.80 113 VAL A C 1
ATOM 739 O O . VAL A 1 113 ? 86.172 63.663 41.787 1.00 25.59 113 VAL A O 1
ATOM 743 N N . PRO A 1 114 ? 84.051 62.922 41.688 1.00 24.76 114 PRO A N 1
ATOM 744 C CA . PRO A 1 114 ? 84.222 61.911 42.726 1.00 25.99 114 PRO A CA 1
ATOM 745 C C . PRO A 1 114 ? 84.909 60.650 42.230 1.00 25.67 114 PRO A C 1
ATOM 746 O O . PRO A 1 114 ? 84.304 59.858 41.506 1.00 29.11 114 PRO A O 1
ATOM 750 N N . LEU A 1 115 ? 86.166 60.467 42.621 1.00 25.01 115 LEU A N 1
ATOM 751 C CA . LEU A 1 115 ? 86.900 59.252 42.288 1.00 24.76 115 LEU A CA 1
ATOM 752 C C . LEU A 1 115 ? 86.736 58.189 43.366 1.00 26.07 115 LEU A C 1
ATOM 753 O O . LEU A 1 115 ? 86.677 58.505 44.560 1.00 25.92 115 LEU A O 1
ATOM 758 N N . CYS A 1 116 ? 86.647 56.930 42.941 1.00 25.80 116 CYS A N 1
ATOM 759 C CA . CYS A 1 116 ? 86.608 55.818 43.879 1.00 27.60 116 CYS A CA 1
ATOM 760 C C . CYS A 1 116 ? 87.955 55.726 44.576 1.00 28.80 116 CYS A C 1
ATOM 761 O O . CYS A 1 116 ? 89.003 55.956 43.954 1.00 29.03 116 CYS A O 1
ATOM 764 N N . GLN A 1 117 ? 87.926 55.392 45.865 1.00 32.42 117 GLN A N 1
ATOM 765 C CA . GLN A 1 117 ? 89.142 55.284 46.649 1.00 31.93 117 GLN A CA 1
ATOM 766 C C . GLN A 1 117 ? 89.993 54.124 46.166 1.00 31.10 117 GLN A C 1
ATOM 767 O O . GLN A 1 117 ? 91.224 54.239 46.088 1.00 31.67 117 GLN A O 1
ATOM 773 N N . SER A 1 118 ? 89.331 53.013 45.861 1.00 30.29 118 SER A N 1
ATOM 774 C CA . SER A 1 118 ? 90.000 51.815 45.356 1.00 32.94 118 SER A CA 1
ATOM 775 C C . SER A 1 118 ? 90.822 52.146 44.116 1.00 26.92 118 SER A C 1
ATOM 776 O O . SER A 1 118 ? 91.923 51.621 43.931 1.00 25.63 118 SER A O 1
ATOM 779 N N . PHE A 1 119 ? 90.266 53.015 43.276 1.00 25.98 119 PHE A N 1
ATOM 780 C CA . PHE A 1 119 ? 90.947 53.506 42.075 1.00 26.93 119 PHE A CA 1
ATOM 781 C C . PHE A 1 119 ? 92.196 54.294 42.468 1.00 26.05 119 PHE A C 1
ATOM 782 O O . PHE A 1 119 ? 93.298 54.020 41.992 1.00 27.50 119 PHE A O 1
ATOM 790 N N . CYS A 1 120 ? 92.014 55.265 43.351 1.00 27.17 120 CYS A N 1
ATOM 791 C CA . CYS A 1 120 ? 93.123 56.090 43.806 1.00 26.06 120 CYS A CA 1
ATOM 792 C C . CYS A 1 120 ? 94.169 55.246 44.510 1.00 27.27 120 CYS A C 1
ATOM 793 O O . CYS A 1 120 ? 95.360 55.452 44.298 1.00 23.53 120 CYS A O 1
ATOM 796 N N . ASP A 1 121 ? 93.731 54.261 45.296 1.00 25.29 121 ASP A N 1
ATOM 797 C CA . ASP A 1 121 ? 94.676 53.393 45.987 1.00 28.31 121 ASP A CA 1
ATOM 798 C C . ASP A 1 121 ? 95.496 52.543 45.012 1.00 29.61 121 ASP A C 1
ATOM 799 O O . ASP A 1 121 ? 96.722 52.453 45.143 1.00 29.07 121 ASP A O 1
ATOM 804 N N . ASP A 1 122 ? 94.836 51.935 44.032 1.00 31.51 122 ASP A N 1
ATOM 805 C CA . ASP A 1 122 ? 95.546 51.118 43.037 1.00 32.77 122 ASP A CA 1
ATOM 806 C C . ASP A 1 122 ? 96.552 51.969 42.260 1.00 35.62 122 ASP A C 1
ATOM 807 O O . ASP A 1 122 ? 97.648 51.519 41.918 1.00 31.78 122 ASP A O 1
ATOM 812 N N . TRP A 1 123 ? 96.170 53.215 42.009 1.00 30.75 123 TRP A N 1
ATOM 813 C CA . TRP A 1 123 ? 96.992 54.138 41.257 1.00 26.11 123 TRP A CA 1
ATOM 814 C C . TRP A 1 123 ? 98.266 54.430 42.034 1.00 24.06 123 TRP A C 1
ATOM 815 O O . TRP A 1 123 ? 99.383 54.287 41.518 1.00 22.38 123 TRP A O 1
ATOM 826 N N . TYR A 1 124 ? 98.092 54.822 43.285 1.00 22.50 124 TYR A N 1
ATOM 827 C CA . TYR A 1 124 ? 99.220 55.096 44.158 1.00 24.58 124 TYR A CA 1
ATOM 828 C C . TYR A 1 124 ? 100.175 53.908 44.196 1.00 24.85 124 TYR A C 1
ATOM 829 O O . TYR A 1 124 ? 101.390 54.057 44.111 1.00 23.48 124 TYR A O 1
ATOM 838 N N . GLU A 1 125 ? 99.604 52.722 44.317 1.00 26.62 125 GLU A N 1
ATOM 839 C CA . GLU A 1 125 ? 100.381 51.500 44.380 1.00 28.69 125 GLU A CA 1
ATOM 840 C C . GLU A 1 125 ? 101.161 51.301 43.084 1.00 28.38 125 GLU A C 1
ATOM 841 O O . GLU A 1 125 ? 102.319 50.908 43.119 1.00 29.38 125 GLU A O 1
ATOM 847 N N . ALA A 1 126 ? 100.524 51.590 41.951 1.00 25.43 126 ALA A N 1
ATOM 848 C CA . ALA A 1 126 ? 101.174 51.495 40.654 1.00 25.77 126 ALA A CA 1
ATOM 849 C C . ALA A 1 126 ? 102.322 52.497 40.498 1.00 26.12 126 ALA A C 1
ATOM 850 O O . ALA A 1 126 ? 103.324 52.200 39.849 1.00 26.04 126 ALA A O 1
ATOM 852 N N . CYS A 1 127 ? 102.170 53.681 41.086 1.00 26.74 127 CYS A N 1
ATOM 853 C CA . CYS A 1 127 ? 103.161 54.760 40.936 1.00 27.18 127 CYS A CA 1
ATOM 854 C C . CYS A 1 127 ? 104.151 54.908 42.106 1.00 28.62 127 CYS A C 1
ATOM 855 O O . CYS A 1 127 ? 105.098 55.680 42.013 1.00 28.16 127 CYS A O 1
ATOM 858 N N . LYS A 1 128 ? 103.960 54.153 43.184 1.00 32.07 128 LYS A N 1
ATOM 859 C CA . LYS A 1 128 ? 104.663 54.424 44.437 1.00 31.81 128 LYS A CA 1
ATOM 860 C C . LYS A 1 128 ? 106.183 54.564 44.293 1.00 31.19 128 LYS A C 1
ATOM 861 O O . LYS A 1 128 ? 106.797 55.386 44.984 1.00 27.62 128 LYS A O 1
ATOM 867 N N . ASP A 1 129 ? 106.777 53.788 43.386 1.00 30.52 129 ASP A N 1
ATOM 868 C CA . ASP A 1 129 ? 108.231 53.825 43.165 1.00 31.34 129 ASP A CA 1
ATOM 869 C C . ASP A 1 129 ? 108.641 54.657 41.961 1.00 28.06 129 ASP A C 1
ATOM 870 O O . ASP A 1 129 ? 109.833 54.828 41.701 1.00 26.86 129 ASP A O 1
ATOM 875 N N . ASP A 1 130 ? 107.664 55.145 41.203 1.00 24.78 130 ASP A N 1
ATOM 876 C CA . ASP A 1 130 ? 107.935 56.126 40.155 1.00 23.62 130 ASP A CA 1
ATOM 877 C C . ASP A 1 130 ? 108.245 57.464 40.826 1.00 23.84 130 ASP A C 1
ATOM 878 O O . ASP A 1 130 ? 107.992 57.621 42.023 1.00 23.74 130 ASP A O 1
ATOM 883 N N . SER A 1 131 ? 108.800 58.405 40.060 1.00 23.33 131 SER A N 1
ATOM 884 C CA A SER A 1 131 ? 109.207 59.714 40.569 0.50 23.79 131 SER A CA 1
ATOM 885 C CA B SER A 1 131 ? 109.158 59.710 40.612 0.50 24.02 131 SER A CA 1
ATOM 886 C C . SER A 1 131 ? 108.450 60.867 39.917 1.00 22.38 131 SER A C 1
ATOM 887 O O . SER A 1 131 ? 108.063 60.785 38.755 1.00 22.88 131 SER A O 1
ATOM 892 N N . ILE A 1 132 ? 108.280 61.948 40.669 1.00 22.11 132 ILE A N 1
ATOM 893 C CA . ILE A 1 132 ? 107.474 63.083 40.244 1.00 21.10 132 ILE A CA 1
ATOM 894 C C . ILE A 1 132 ? 108.008 64.347 40.904 1.00 19.43 132 ILE A C 1
ATOM 895 O O . ILE A 1 132 ? 108.629 64.268 41.962 1.00 26.12 132 ILE A O 1
ATOM 900 N N . CYS A 1 133 ? 107.801 65.497 40.266 1.00 16.35 133 CYS A N 1
ATOM 901 C CA . CYS A 1 133 ? 108.273 66.785 40.784 1.00 15.91 133 CYS A CA 1
ATOM 902 C C . CYS A 1 133 ? 107.206 67.865 40.905 1.00 15.94 133 CYS A C 1
ATOM 903 O O . CYS A 1 133 ? 107.522 68.986 41.274 1.00 16.65 133 CYS A O 1
ATOM 906 N N . ALA A 1 134 ? 105.960 67.542 40.573 1.00 20.66 134 ALA A N 1
ATOM 907 C CA . ALA A 1 134 ? 104.845 68.477 40.687 1.00 25.04 134 ALA A CA 1
ATOM 908 C C . ALA A 1 134 ? 103.809 67.873 41.611 1.00 22.89 134 ALA A C 1
ATOM 909 O O . ALA A 1 134 ? 103.171 66.890 41.274 1.00 19.39 134 ALA A O 1
ATOM 911 N N . HIS A 1 135 ? 103.665 68.450 42.794 1.00 21.13 135 HIS A N 1
ATOM 912 C CA . HIS A 1 135 ? 102.664 67.989 43.728 1.00 21.86 135 HIS A CA 1
ATOM 913 C C . HIS A 1 135 ? 101.307 68.138 43.061 1.00 23.08 135 HIS A C 1
ATOM 914 O O . HIS A 1 135 ? 100.480 67.216 43.064 1.00 18.81 135 HIS A O 1
ATOM 921 N N . ASN A 1 136 ? 101.100 69.312 42.476 1.00 21.56 136 ASN A N 1
ATOM 922 C CA . ASN A 1 136 ? 99.929 69.576 41.667 1.00 24.30 136 ASN A CA 1
ATOM 923 C C . ASN A 1 136 ? 100.381 69.616 40.222 1.00 20.13 136 ASN A C 1
ATOM 924 O O . ASN A 1 136 ? 101.141 70.500 39.852 1.00 17.40 136 ASN A O 1
ATOM 929 N N . TRP A 1 137 ? 99.884 68.682 39.410 1.00 22.60 137 TRP A N 1
ATOM 930 C CA . TRP A 1 137 ? 100.414 68.455 38.060 1.00 21.59 137 TRP A CA 1
ATOM 931 C C . TRP A 1 137 ? 99.974 69.540 37.097 1.00 21.69 137 TRP A C 1
ATOM 932 O O . TRP A 1 137 ? 100.539 69.676 36.015 1.00 29.45 137 TRP A O 1
ATOM 943 N N . LEU A 1 138 ? 98.987 70.329 37.490 1.00 23.22 138 LEU A N 1
ATOM 944 C CA . LEU A 1 138 ? 98.499 71.408 36.643 1.00 28.82 138 LEU A CA 1
ATOM 945 C C . LEU A 1 138 ? 99.276 72.704 36.846 1.00 31.94 138 LEU A C 1
ATOM 946 O O . LEU A 1 138 ? 99.642 73.361 35.872 1.00 41.80 138 LEU A O 1
ATOM 951 N N . THR A 1 139 ? 99.537 73.053 38.105 1.00 30.68 139 THR A N 1
ATOM 952 C CA . THR A 1 139 ? 100.123 74.343 38.452 1.00 32.83 139 THR A CA 1
ATOM 953 C C . THR A 1 139 ? 101.636 74.373 38.740 1.00 36.40 139 THR A C 1
ATOM 954 O O . THR A 1 139 ? 102.282 75.380 38.488 1.00 45.47 139 THR A O 1
ATOM 958 N N . ASP A 1 140 ? 102.199 73.288 39.255 1.00 30.36 140 ASP A N 1
ATOM 959 C CA . ASP A 1 140 ? 103.527 73.334 39.856 1.00 20.41 140 ASP A CA 1
ATOM 960 C C . ASP A 1 140 ? 104.677 73.111 38.862 1.00 22.73 140 ASP A C 1
ATOM 961 O O . ASP A 1 140 ? 105.654 72.446 39.183 1.00 30.05 140 ASP A O 1
ATOM 966 N N . TRP A 1 141 ? 104.579 73.671 37.663 1.00 29.53 141 TRP A N 1
ATOM 967 C CA . TRP A 1 141 ? 105.681 73.602 36.698 1.00 23.23 141 TRP A CA 1
ATOM 968 C C . TRP A 1 141 ? 106.204 74.992 36.324 1.00 24.09 141 TRP A C 1
ATOM 969 O O . TRP A 1 141 ? 105.499 75.979 36.455 1.00 20.78 141 TRP A O 1
ATOM 980 N N . GLU A 1 142 ? 107.434 75.053 35.836 1.00 19.49 142 GLU 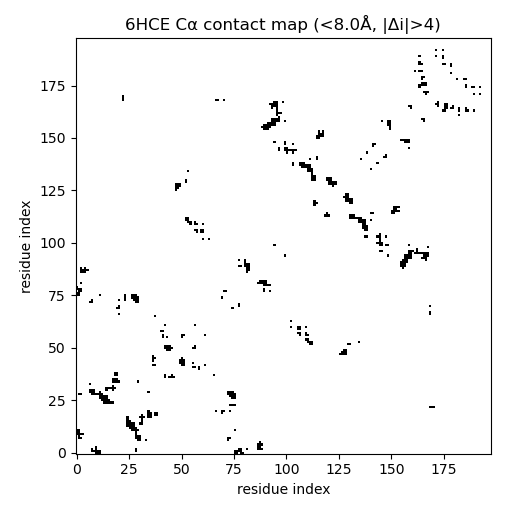A N 1
ATOM 981 C CA . GLU A 1 142 ? 107.912 76.207 35.092 1.00 22.55 142 GLU A CA 1
ATOM 982 C C . GLU A 1 142 ? 107.512 75.971 33.636 1.00 22.33 142 GLU A C 1
ATOM 983 O O . GLU A 1 142 ? 107.873 74.936 33.054 1.00 26.60 142 GLU A O 1
ATOM 989 N N . ARG A 1 143 ? 106.762 76.896 33.049 0.50 21.42 143 ARG A N 1
ATOM 990 C CA A ARG A 1 143 ? 106.373 76.788 31.645 0.50 22.01 143 ARG A CA 1
ATOM 991 C CA B ARG A 1 143 ? 106.408 76.777 31.642 0.50 24.13 143 ARG A CA 1
ATOM 992 C C . ARG A 1 143 ? 107.163 77.780 30.782 0.50 23.44 143 ARG A C 1
ATOM 993 O O . ARG A 1 143 ? 107.079 78.974 30.973 0.50 22.05 143 ARG A O 1
ATOM 1008 N N . ASP A 1 144 ? 107.929 77.252 29.836 1.00 26.83 144 ASP A N 1
ATOM 1009 C CA . ASP A 1 144 ? 108.810 78.035 28.980 1.00 32.15 144 ASP A CA 1
ATOM 1010 C C . ASP A 1 144 ? 108.089 78.687 27.788 1.00 38.14 144 ASP A C 1
ATOM 1011 O O . ASP A 1 144 ? 106.865 78.596 27.665 1.00 31.38 144 ASP A O 1
ATOM 1016 N N . GLU A 1 145 ? 108.870 79.343 26.927 1.00 43.71 145 GLU A N 1
ATOM 1017 C CA . GLU A 1 145 ? 108.350 80.074 25.772 1.00 52.16 145 GLU A CA 1
ATOM 1018 C C . GLU A 1 145 ? 107.433 79.252 24.894 1.00 47.40 145 GLU A C 1
ATOM 1019 O O . GLU A 1 145 ? 106.393 79.738 24.453 1.00 52.45 145 GLU A O 1
ATOM 1025 N N . SER A 1 146 ? 107.817 78.004 24.649 1.00 43.36 146 SER A N 1
ATOM 1026 C CA . SER A 1 146 ? 107.058 77.127 23.764 1.00 41.32 146 SER A CA 1
ATOM 1027 C C . SER A 1 146 ? 105.937 76.356 24.479 1.00 32.10 146 SER A C 1
ATOM 1028 O O . SER A 1 146 ? 105.358 75.441 23.905 1.00 43.89 146 SER A O 1
ATOM 1031 N N . GLY A 1 147 ? 105.626 76.724 25.720 1.00 30.68 147 GLY A N 1
ATOM 1032 C CA . GLY A 1 147 ? 104.568 76.062 26.499 1.00 30.09 147 GLY A CA 1
ATOM 1033 C C . GLY A 1 147 ? 104.935 74.741 27.171 1.00 27.23 147 GLY A C 1
ATOM 1034 O O . GLY A 1 147 ? 104.060 74.041 27.684 1.00 32.96 147 GLY A O 1
ATOM 1035 N N . GLU A 1 148 ? 106.219 74.403 27.198 1.00 25.24 148 GLU A N 1
ATOM 1036 C CA . GLU A 1 148 ? 106.648 73.113 27.711 1.00 26.32 148 GLU A CA 1
ATOM 1037 C C . GLU A 1 148 ? 107.042 73.189 29.193 1.00 27.75 148 GLU A C 1
ATOM 1038 O O . GLU A 1 148 ? 107.596 74.183 29.662 1.00 22.55 148 GLU A O 1
ATOM 1044 N N . ASN A 1 149 ? 106.749 72.108 29.907 1.00 22.32 149 ASN A N 1
ATOM 1045 C CA . ASN A 1 149 ? 106.854 72.048 31.352 1.00 20.14 149 ASN A CA 1
ATOM 1046 C C . ASN A 1 149 ? 108.236 71.644 31.850 1.00 20.01 149 ASN A C 1
ATOM 1047 O O . ASN A 1 149 ? 108.882 70.769 31.286 1.00 20.30 149 ASN A O 1
ATOM 1052 N N . HIS A 1 150 ? 108.675 72.301 32.919 1.00 21.98 150 HIS A N 1
ATOM 1053 C CA . HIS A 1 150 ? 109.940 71.986 33.562 1.00 20.43 150 HIS A CA 1
ATOM 1054 C C . HIS A 1 150 ? 109.774 71.964 35.066 1.00 17.65 150 HIS A C 1
ATOM 1055 O O . HIS A 1 150 ? 109.093 72.821 35.625 1.00 23.64 150 HIS A O 1
ATOM 1062 N N . CYS A 1 151 ? 110.357 70.951 35.707 1.00 19.30 151 CYS A N 1
ATOM 1063 C CA . CYS A 1 151 ? 110.390 70.844 37.172 1.00 23.43 151 CYS A CA 1
ATOM 1064 C C . CYS A 1 151 ? 110.982 72.108 37.786 1.00 22.64 151 CYS A C 1
ATOM 1065 O O . CYS A 1 151 ? 111.978 72.642 37.276 1.00 16.80 151 CYS A O 1
ATOM 1068 N N . LYS A 1 152 ? 110.350 72.556 38.871 1.00 18.60 152 LYS A N 1
ATOM 1069 C CA . LYS A 1 152 ? 110.927 73.521 39.781 1.00 22.89 152 LYS A CA 1
ATOM 1070 C C . LYS A 1 152 ? 111.345 72.796 41.063 1.00 22.70 152 LYS A C 1
ATOM 1071 O O . LYS A 1 152 ? 112.523 72.823 41.454 1.00 22.35 152 LYS A O 1
ATOM 1077 N N . SER A 1 153 ? 110.384 72.144 41.708 1.00 20.38 153 SER A N 1
ATOM 1078 C CA . SER A 1 153 ? 110.678 71.254 42.835 1.00 24.35 153 SER A CA 1
ATOM 1079 C C . SER A 1 153 ? 111.583 70.081 42.420 1.00 20.57 153 SER A C 1
ATOM 1080 O O . SER A 1 153 ? 111.816 69.839 41.235 1.00 22.90 153 SER A O 1
ATOM 1083 N N . LYS A 1 154 ? 112.060 69.344 43.412 1.00 19.34 154 LYS A N 1
ATOM 1084 C CA . LYS A 1 154 ? 112.911 68.173 43.191 1.00 23.73 154 LYS A CA 1
ATOM 1085 C C . LYS A 1 154 ? 112.098 66.935 42.819 1.00 24.00 154 LYS A C 1
ATOM 1086 O O . LYS A 1 154 ? 110.959 66.779 43.257 1.00 19.21 154 LYS A O 1
ATOM 1092 N N . CYS A 1 155 ? 112.679 66.070 41.991 1.00 22.97 155 CYS A N 1
ATOM 1093 C CA . CYS A 1 155 ? 112.088 64.761 41.714 1.00 21.39 155 CYS A CA 1
ATOM 1094 C C . CYS A 1 155 ? 112.148 63.911 42.989 1.00 21.63 155 CYS A C 1
ATOM 1095 O O . CYS A 1 155 ? 113.214 63.746 43.577 1.00 16.05 155 CYS A O 1
ATOM 1098 N N . VAL A 1 156 ? 110.991 63.412 43.412 1.00 17.94 156 VAL A N 1
ATOM 1099 C CA . VAL A 1 156 ? 110.871 62.477 44.518 1.00 19.94 156 VAL A CA 1
ATOM 1100 C C . VAL A 1 156 ? 109.928 61.351 44.118 1.00 23.66 156 VAL A C 1
ATOM 1101 O O . VAL A 1 156 ? 109.132 61.509 43.196 1.00 16.43 156 VAL A O 1
ATOM 1105 N N . PRO A 1 157 ? 109.983 60.224 44.830 1.00 19.95 157 PRO A N 1
ATOM 1106 C CA . PRO A 1 157 ? 108.997 59.188 44.549 1.00 19.99 157 PRO A CA 1
ATOM 1107 C C . PRO A 1 157 ? 107.590 59.647 44.873 1.00 19.18 157 PRO A C 1
ATOM 1108 O O . PRO A 1 157 ? 107.409 60.503 45.737 1.00 20.87 157 PRO A O 1
ATOM 1112 N N . TYR A 1 158 ? 106.600 59.066 44.202 1.00 23.02 158 TYR A N 1
ATOM 1113 C CA . TYR A 1 158 ? 105.198 59.364 44.490 1.00 18.95 158 TYR A CA 1
ATOM 1114 C C . TYR A 1 158 ? 104.894 59.092 45.953 1.00 21.78 158 TYR A C 1
ATOM 1115 O O . TYR A 1 158 ? 104.085 59.799 46.557 1.00 23.70 158 TYR A O 1
ATOM 1124 N N . SER A 1 159 ? 105.527 58.045 46.499 1.00 21.27 159 SER A N 1
ATOM 1125 C CA . SER A 1 159 ? 105.336 57.627 47.894 1.00 19.62 159 SER A CA 1
ATOM 1126 C C . SER A 1 159 ? 105.898 58.624 48.896 1.00 18.93 159 SER A C 1
ATOM 1127 O O . SER A 1 159 ? 105.577 58.562 50.072 1.00 17.79 159 SER A O 1
ATOM 1130 N N . GLU A 1 160 ? 106.761 59.514 48.424 1.00 21.70 160 GLU A N 1
ATOM 1131 C CA . GLU A 1 160 ? 107.222 60.649 49.203 1.00 21.46 160 GLU A CA 1
ATOM 1132 C C . GLU A 1 160 ? 106.400 61.887 48.935 1.00 20.69 160 GLU A C 1
ATOM 1133 O O . GLU A 1 160 ? 106.161 62.670 49.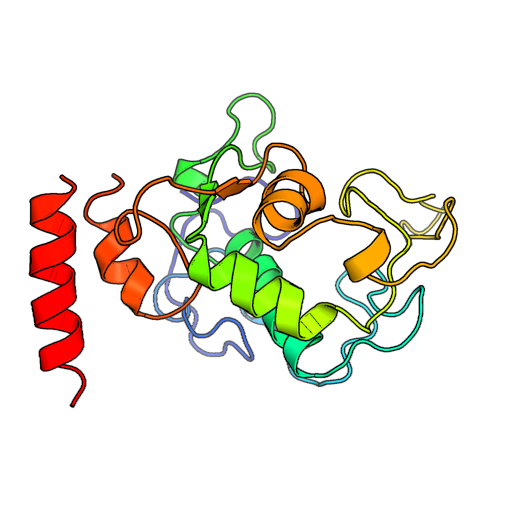843 1.00 25.36 160 GLU A O 1
ATOM 1139 N N . MET A 1 161 ? 105.996 62.078 47.683 1.00 20.12 161 MET A N 1
ATOM 1140 C CA . MET A 1 161 ? 105.196 63.240 47.308 1.00 22.34 161 MET A CA 1
ATOM 1141 C C . MET A 1 161 ? 103.816 63.271 47.973 1.00 18.30 161 MET A C 1
ATOM 1142 O O . MET A 1 161 ? 103.342 64.342 48.331 1.00 21.43 161 MET A O 1
ATOM 1147 N N . TYR A 1 162 ? 103.181 62.104 48.095 1.00 17.25 162 TYR A N 1
ATOM 1148 C CA . TYR A 1 162 ? 101.860 61.948 48.717 1.00 19.05 162 TYR A CA 1
ATOM 1149 C C . TYR A 1 162 ? 101.887 60.810 49.738 1.00 23.80 162 TYR A C 1
ATOM 1150 O O . TYR A 1 162 ? 102.676 59.861 49.628 1.00 23.52 162 TYR A O 1
ATOM 1159 N N . ALA A 1 163 ? 101.004 60.897 50.718 1.00 22.40 163 ALA A N 1
ATOM 1160 C CA . ALA A 1 163 ? 101.026 59.957 51.836 1.00 30.78 163 ALA A CA 1
ATOM 1161 C C . ALA A 1 163 ? 100.305 58.676 51.484 1.00 27.97 163 ALA A C 1
ATOM 1162 O O . ALA A 1 163 ? 100.605 57.617 52.039 1.00 32.09 163 ALA A O 1
ATOM 1164 N N . ASN A 1 164 ? 99.346 58.791 50.570 1.00 27.30 164 ASN A N 1
ATOM 1165 C CA . ASN A 1 164 ? 98.549 57.661 50.113 1.00 31.70 164 ASN A CA 1
ATOM 1166 C C . ASN A 1 164 ? 97.717 58.031 48.874 1.00 37.13 164 ASN A C 1
ATOM 1167 O O . ASN A 1 164 ? 97.723 59.190 48.431 1.00 29.71 164 ASN A O 1
ATOM 1172 N N . GLY A 1 165 ? 96.991 57.051 48.334 1.00 33.61 165 GLY A N 1
ATOM 1173 C CA . GLY A 1 165 ? 96.174 57.256 47.144 1.00 33.52 165 GLY A CA 1
ATOM 1174 C C . GLY A 1 165 ? 95.184 58.401 47.276 1.00 31.88 165 GLY A C 1
ATOM 1175 O O . GLY A 1 165 ? 94.946 59.145 46.323 1.00 30.08 165 GLY A O 1
ATOM 1176 N N . THR A 1 166 ? 94.615 58.551 48.465 1.00 30.15 166 THR A N 1
ATOM 1177 C CA . THR A 1 166 ? 93.600 59.570 48.708 1.00 28.92 166 THR A CA 1
ATOM 1178 C C . THR A 1 166 ? 94.240 60.944 48.588 1.00 34.14 166 THR A C 1
ATOM 1179 O O . THR A 1 166 ? 93.735 61.821 47.881 1.00 31.22 166 THR A O 1
ATOM 1183 N N . ASP A 1 167 ? 95.365 61.103 49.274 1.00 26.04 167 ASP A N 1
ATOM 1184 C CA . ASP A 1 167 ? 96.107 62.351 49.269 1.00 28.52 167 ASP A CA 1
ATOM 1185 C C . ASP A 1 167 ? 96.501 62.711 47.830 1.00 24.60 167 ASP A C 1
ATOM 1186 O O . ASP A 1 167 ? 96.308 63.849 47.383 1.00 22.41 167 ASP A O 1
ATOM 1191 N N . MET A 1 168 ? 97.007 61.724 47.098 1.00 22.56 168 MET A N 1
ATOM 1192 C CA . MET A 1 168 ? 97.392 61.921 45.698 1.00 21.38 168 MET A CA 1
ATOM 1193 C C . MET A 1 168 ? 96.246 62.398 44.814 1.00 18.28 168 MET A C 1
ATOM 1194 O O . MET A 1 168 ? 96.410 63.334 44.051 1.00 22.52 168 MET A O 1
ATOM 1199 N N . CYS A 1 169 ? 95.095 61.750 44.908 1.00 20.82 169 CYS A N 1
ATOM 1200 C CA . CYS A 1 169 ? 93.964 62.102 44.053 1.00 22.06 169 CYS A CA 1
ATOM 1201 C C . CYS A 1 169 ? 93.408 63.486 44.366 1.00 23.60 169 CYS A C 1
ATOM 1202 O O . CYS A 1 169 ? 92.923 64.179 43.478 1.00 24.40 169 CYS A O 1
ATOM 1205 N N . GLN A 1 170 ? 93.506 63.898 45.619 1.00 20.76 170 GLN A N 1
ATOM 1206 C CA . GLN A 1 170 ? 93.017 65.203 46.025 1.00 27.77 170 GLN A CA 1
ATOM 1207 C C . GLN A 1 170 ? 94.002 66.305 45.702 1.00 30.07 170 GLN A C 1
ATOM 1208 O O . GLN A 1 170 ? 93.633 67.472 45.670 1.00 26.77 170 GLN A O 1
ATOM 1214 N N . SER A 1 171 ? 95.255 65.931 45.462 1.00 28.90 171 SER A N 1
ATOM 1215 C CA . SER A 1 171 ? 96.311 66.899 45.203 1.00 22.11 171 SER A CA 1
ATOM 1216 C C . SER A 1 171 ? 96.653 67.034 43.716 1.00 23.45 171 SER A C 1
ATOM 1217 O O . SER A 1 171 ? 96.852 68.146 43.234 1.00 21.26 171 SER A O 1
ATOM 1220 N N . MET A 1 172 ? 96.742 65.909 43.002 1.00 23.03 172 MET A N 1
ATOM 1221 C CA . MET A 1 172 ? 97.320 65.882 41.640 1.00 28.53 172 MET A CA 1
ATOM 1222 C C . MET A 1 172 ? 96.769 66.972 40.721 1.00 24.86 172 MET A C 1
ATOM 1223 O O . MET A 1 172 ? 97.538 67.610 40.001 1.00 24.50 172 MET A O 1
ATOM 1228 N N . TRP A 1 173 ? 95.455 67.197 40.768 1.00 24.51 173 TRP A N 1
ATOM 1229 C CA . TRP A 1 173 ? 94.782 68.172 39.898 1.00 29.00 173 TRP A CA 1
ATOM 1230 C C . TRP A 1 173 ? 93.990 69.222 40.679 1.00 24.91 173 TRP A C 1
ATOM 1231 O O . TRP A 1 173 ? 92.953 69.704 40.209 1.00 24.42 173 TRP A O 1
ATOM 1242 N N . GLY A 1 174 ? 94.473 69.573 41.867 1.00 23.61 174 GLY A N 1
ATOM 1243 C CA . GLY A 1 174 ? 93.795 70.548 42.723 1.00 24.50 174 GLY A CA 1
ATOM 1244 C C . GLY A 1 174 ? 92.358 70.180 43.042 1.00 23.65 174 GLY A C 1
ATOM 1245 O O . GLY A 1 174 ? 92.083 69.074 43.451 1.00 27.91 174 GLY A O 1
ATOM 1246 N N . GLU A 1 175 ? 91.431 71.107 42.829 1.00 35.08 175 GLU A N 1
ATOM 1247 C CA . GLU A 1 175 ? 90.015 70.865 43.114 1.00 32.80 175 GLU A CA 1
ATOM 1248 C C . GLU A 1 175 ? 89.340 69.963 42.067 1.00 37.57 175 GLU A C 1
ATOM 1249 O O . GLU A 1 175 ? 88.141 69.711 42.165 1.00 29.43 175 GLU A O 1
ATOM 1255 N N . SER A 1 176 ? 90.072 69.507 41.048 1.00 32.15 176 SER A N 1
ATOM 1256 C CA . SER A 1 176 ? 89.439 68.784 39.947 1.00 27.50 176 SER A CA 1
ATOM 1257 C C . SER A 1 176 ? 88.770 67.514 40.438 1.00 26.26 176 SER A C 1
ATOM 1258 O O . SER A 1 176 ? 87.635 67.221 40.058 1.00 32.35 176 SER A O 1
ATOM 1261 N N . PHE A 1 177 ? 89.473 66.780 41.300 1.00 27.10 177 PHE A N 1
ATOM 1262 C CA . PHE A 1 177 ? 88.983 65.507 41.844 1.00 24.97 177 PHE A CA 1
ATOM 1263 C C . PHE A 1 177 ? 88.875 65.516 43.367 1.00 28.32 177 PHE A C 1
ATOM 1264 O O . PHE A 1 177 ? 89.630 66.211 44.064 1.00 26.31 177 PHE A O 1
ATOM 1272 N N . LYS A 1 178 ? 87.914 64.744 43.864 1.00 31.42 178 LYS A N 1
ATOM 1273 C CA . LYS A 1 178 ? 87.823 64.409 45.277 1.00 29.93 178 LYS A CA 1
ATOM 1274 C C . LYS A 1 178 ? 87.621 62.899 45.389 1.00 30.40 178 LYS A C 1
ATOM 1275 O O . LYS A 1 178 ? 87.292 62.238 44.407 1.00 34.52 178 LYS A O 1
ATOM 1281 N N . VAL A 1 179 ? 87.838 62.358 46.580 1.00 33.32 179 VAL A N 1
ATOM 1282 C CA . VAL A 1 179 ? 87.649 60.939 46.813 1.00 34.86 179 VAL A CA 1
ATOM 1283 C C . VAL A 1 179 ? 86.323 60.747 47.523 1.00 31.91 179 VAL A C 1
ATOM 1284 O O . VAL A 1 179 ? 86.138 61.257 48.616 1.00 41.45 179 VAL A O 1
ATOM 1288 N N . SER A 1 180 ? 85.408 60.014 46.890 1.00 33.60 180 SER A N 1
ATOM 1289 C CA . SER A 1 180 ? 84.075 59.803 47.442 1.00 43.58 180 SER A CA 1
ATOM 1290 C C . SER A 1 180 ? 84.125 58.903 48.673 1.00 41.22 180 SER A C 1
ATOM 1291 O O . SER A 1 180 ? 84.980 58.023 48.770 1.00 46.69 180 SER A O 1
ATOM 1294 N N . GLU A 1 181 ? 83.202 59.116 49.606 1.00 51.08 181 GLU A N 1
ATOM 1295 C CA . GLU A 1 181 ? 83.021 58.177 50.720 1.00 57.89 181 GLU A CA 1
ATOM 1296 C C . GLU A 1 181 ? 82.424 56.865 50.232 1.00 53.86 181 GLU A C 1
ATOM 1297 O O . GLU A 1 181 ? 82.623 55.821 50.862 1.00 49.42 181 GLU A O 1
ATOM 1303 N N . SER A 1 182 ? 81.696 56.929 49.113 1.00 40.58 182 SER A N 1
ATOM 1304 C CA . SER A 1 182 ? 81.024 55.764 48.546 1.00 37.82 182 SER A CA 1
ATOM 1305 C C . SER A 1 182 ? 81.924 54.955 47.627 1.00 33.42 182 SER A C 1
ATOM 1306 O O . SER A 1 182 ? 82.677 55.514 46.847 1.00 36.01 182 SER A O 1
ATOM 1309 N N . SER A 1 183 ? 81.801 53.634 47.714 1.00 33.33 183 SER A N 1
ATOM 1310 C CA . SER A 1 183 ? 82.510 52.696 46.851 1.00 32.22 183 SER A CA 1
ATOM 1311 C C . SER A 1 183 ? 81.784 52.474 45.507 1.00 36.93 183 SER A C 1
ATOM 1312 O O . SER A 1 183 ? 82.344 51.868 44.593 1.00 35.61 183 SER A O 1
ATOM 1315 N N . CYS A 1 184 ? 80.547 52.969 45.398 1.00 35.88 184 CYS A N 1
ATOM 1316 C CA . CYS A 1 184 ? 79.725 52.846 44.191 1.00 32.67 184 CYS A CA 1
ATOM 1317 C C . CYS A 1 184 ? 79.500 54.165 43.454 1.00 29.10 184 CYS A C 1
ATOM 1318 O O . CYS A 1 184 ? 79.571 54.205 42.232 1.00 30.14 184 CYS A O 1
ATOM 1321 N N . LEU A 1 185 ? 79.159 55.224 44.188 1.00 32.57 185 LEU A N 1
ATOM 1322 C CA . LEU A 1 185 ? 78.879 56.539 43.592 1.00 32.49 185 LEU A CA 1
ATOM 1323 C C . LEU A 1 185 ? 80.193 57.287 43.382 1.00 31.49 185 LEU A C 1
ATOM 1324 O O . LEU A 1 185 ? 80.457 58.318 44.017 1.00 30.02 185 LEU A O 1
ATOM 1329 N N . CYS A 1 186 ? 81.000 56.754 42.475 1.00 25.31 186 CYS A N 1
ATOM 1330 C CA . CYS A 1 186 ? 82.345 57.230 42.253 1.00 27.22 186 CYS A CA 1
ATOM 1331 C C . CYS A 1 186 ? 82.838 56.684 40.925 1.00 28.12 186 CYS A C 1
ATOM 1332 O O . CYS A 1 186 ? 82.380 55.623 40.481 1.00 28.29 186 CYS A O 1
ATOM 1335 N N . LEU A 1 187 ? 83.755 57.406 40.289 1.00 26.79 187 LEU A N 1
ATOM 1336 C CA . LEU A 1 187 ? 84.298 56.992 38.986 1.00 31.97 187 LEU A CA 1
ATOM 1337 C C . LEU A 1 187 ? 85.642 56.311 39.150 1.00 22.80 187 LEU A C 1
ATOM 1338 O O . LEU A 1 187 ? 86.472 56.730 39.947 1.00 29.06 187 LEU A O 1
ATOM 1343 N N . GLN A 1 188 ? 85.853 55.259 38.381 1.00 21.84 188 GLN A N 1
ATOM 1344 C CA . GLN A 1 188 ? 87.143 54.565 38.350 1.00 22.56 188 GLN A CA 1
ATOM 1345 C C . GLN A 1 188 ? 87.661 54.312 36.927 1.00 20.31 188 GLN A C 1
ATOM 1346 O O . GLN A 1 188 ? 88.558 53.494 36.729 1.00 25.75 188 GLN A O 1
ATOM 1352 N N . MET A 1 189 ? 87.104 55.020 35.944 1.00 20.25 189 MET A N 1
ATOM 1353 C CA . MET A 1 189 ? 87.590 54.973 34.567 1.00 21.59 189 MET A CA 1
ATOM 1354 C C . MET A 1 189 ? 87.612 53.558 33.986 1.00 22.43 189 MET A C 1
ATOM 1355 O O . MET A 1 189 ? 88.578 53.147 33.356 1.00 23.36 189 MET A O 1
ATOM 1360 N N . ASN A 1 190 ? 86.537 52.822 34.229 1.00 27.61 190 ASN A N 1
ATOM 1361 C CA . ASN A 1 190 ? 86.246 51.590 33.512 1.00 24.87 190 ASN A CA 1
ATOM 1362 C C . ASN A 1 190 ? 84.719 51.448 33.346 1.00 24.67 190 ASN A C 1
ATOM 1363 O O . ASN A 1 190 ? 83.983 52.391 33.650 1.00 29.38 190 ASN A O 1
ATOM 1368 N N . LYS A 1 191 ? 84.238 50.301 32.870 1.00 24.86 191 LYS A N 1
ATOM 1369 C CA . LYS A 1 191 ? 82.820 50.169 32.503 1.00 31.59 191 LYS A CA 1
ATOM 1370 C C . LYS A 1 191 ? 81.857 50.346 33.675 1.00 29.07 191 LYS A C 1
ATOM 1371 O O . LYS A 1 191 ? 80.684 50.651 33.468 1.00 34.94 191 LYS A O 1
ATOM 1377 N N . LYS A 1 192 ? 82.349 50.187 34.899 1.00 26.34 192 LYS A N 1
ATOM 1378 C CA . LYS A 1 192 ? 81.511 50.395 36.066 1.00 26.97 192 LYS A CA 1
ATOM 1379 C C . LYS A 1 192 ? 81.027 51.837 36.197 1.00 25.82 192 LYS A C 1
ATOM 1380 O O . LYS A 1 192 ? 79.989 52.086 36.821 1.00 31.19 192 LYS A O 1
ATOM 1386 N N . ASP A 1 193 ? 81.747 52.784 35.602 1.00 23.47 193 ASP A N 1
ATOM 1387 C CA . ASP A 1 193 ? 81.301 54.185 35.619 1.00 22.56 193 ASP A CA 1
ATOM 1388 C C . ASP A 1 193 ? 79.897 54.358 35.017 1.00 25.93 193 ASP A C 1
ATOM 1389 O O . ASP A 1 193 ? 79.194 55.306 35.353 1.00 31.73 193 ASP A O 1
ATOM 1394 N N . MET A 1 194 ? 79.484 53.447 34.137 1.00 28.05 194 MET A N 1
ATOM 1395 C CA . MET A 1 194 ? 78.115 53.456 33.611 1.00 36.93 194 MET A CA 1
ATOM 1396 C C . MET A 1 194 ? 77.084 53.260 34.719 1.00 34.29 194 MET A C 1
ATOM 1397 O O . MET A 1 194 ? 75.978 53.777 34.634 1.00 43.04 194 MET A O 1
ATOM 1402 N N . VAL A 1 195 ? 77.456 52.511 35.753 1.00 37.05 195 VAL A N 1
ATOM 1403 C CA . VAL A 1 195 ? 76.607 52.331 36.921 1.00 28.96 195 VAL A CA 1
ATOM 1404 C C . VAL A 1 195 ? 76.649 53.591 37.764 1.00 27.81 195 VAL A C 1
ATOM 1405 O O . VAL A 1 195 ? 75.615 54.135 38.135 1.00 32.67 195 VAL A O 1
ATOM 1409 N N . ALA A 1 196 ? 77.854 54.056 38.061 1.00 24.02 196 ALA A N 1
ATOM 1410 C CA . ALA A 1 196 ? 78.018 55.230 38.900 1.00 26.42 196 ALA A CA 1
ATOM 1411 C C . ALA A 1 196 ? 77.297 56.443 38.306 1.00 31.14 196 ALA A C 1
ATOM 1412 O O . ALA A 1 196 ? 76.585 57.161 39.012 1.00 31.90 196 ALA A O 1
ATOM 1414 N N . ILE A 1 197 ? 77.459 56.639 37.000 1.00 33.89 197 ILE A N 1
ATOM 1415 C CA . ILE A 1 197 ? 77.009 57.860 36.337 1.00 38.22 197 ILE A CA 1
ATOM 1416 C C . ILE A 1 197 ? 75.490 58.006 36.386 1.00 46.01 197 ILE A C 1
ATOM 1417 O O . ILE A 1 197 ? 74.963 59.128 36.427 1.00 39.78 197 ILE A O 1
ATOM 1422 N N . LYS A 1 198 ? 74.796 56.868 36.377 1.00 38.91 198 LYS A N 1
ATOM 1423 C CA . LYS A 1 198 ? 73.344 56.858 36.455 1.00 46.88 198 LYS A CA 1
ATOM 1424 C C . LYS A 1 198 ? 72.831 57.495 37.746 1.00 45.47 198 LYS A C 1
ATOM 1425 O O . LYS A 1 198 ? 71.815 58.181 37.730 1.00 48.28 198 LYS A O 1
ATOM 1431 N N . HIS A 1 199 ? 73.562 57.303 38.841 1.00 50.11 199 HIS A N 1
ATOM 1432 C CA A HIS A 1 199 ? 73.122 57.763 40.160 0.50 53.57 199 HIS A CA 1
ATOM 1433 C CA B HIS A 1 199 ? 73.126 57.760 40.162 0.50 50.36 199 HIS A CA 1
ATOM 1434 C C . HIS A 1 199 ? 73.761 59.068 40.607 1.00 48.75 199 HIS A C 1
ATOM 1435 O O . HIS A 1 199 ? 73.232 59.741 41.481 1.00 57.91 199 HIS A O 1
ATOM 1448 N N . LEU A 1 200 ? 74.892 59.428 40.011 1.00 47.33 200 LEU A N 1
ATOM 1449 C CA . LEU A 1 200 ? 75.545 60.701 40.335 1.00 55.30 200 LEU A CA 1
ATOM 1450 C C . LEU A 1 200 ? 74.790 61.906 39.758 1.00 62.27 200 LEU A C 1
ATOM 1451 O O . LEU A 1 200 ? 74.937 63.021 40.252 1.00 85.70 200 LEU A O 1
ATOM 1456 N N . LEU A 1 201 ? 73.979 61.674 38.727 1.00 86.46 201 LEU A N 1
ATOM 1457 C CA . LEU A 1 201 ? 73.259 62.744 38.042 1.00 84.57 201 LEU A CA 1
ATOM 1458 C C . LEU A 1 201 ? 71.770 62.429 37.968 1.00 75.79 201 LEU A C 1
ATOM 1459 O O . LEU A 1 201 ? 70.932 63.312 38.140 1.00 86.74 201 LEU A O 1
ATOM 1484 N N . GLU A 1 215 ? 70.138 56.792 46.988 1.00 80.06 215 GLU A N 1
ATOM 1485 C CA . GLU A 1 215 ? 71.024 56.654 45.832 1.00 70.11 215 GLU A CA 1
ATOM 1486 C C . GLU A 1 215 ? 72.180 55.661 46.079 1.00 56.17 215 GLU A C 1
ATOM 1487 O O . GLU A 1 215 ? 72.589 54.945 45.162 1.00 55.99 215 GLU A O 1
ATOM 1493 N N . GLU A 1 216 ? 72.686 55.605 47.311 1.00 44.25 216 GLU A N 1
ATOM 1494 C CA . GLU A 1 216 ? 73.742 54.652 47.679 1.00 41.42 216 GLU A CA 1
ATOM 1495 C C . GLU A 1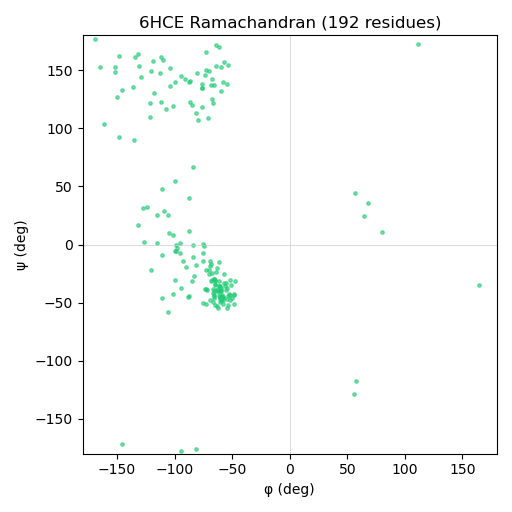 216 ? 73.302 53.199 47.478 1.00 46.98 216 GLU A C 1
ATOM 1496 O O . GLU A 1 216 ? 74.019 52.412 46.862 1.00 44.94 216 GLU A O 1
ATOM 1502 N N . HIS A 1 217 ? 72.127 52.848 47.992 1.00 56.83 217 HIS A N 1
ATOM 1503 C CA . HIS A 1 217 ? 71.651 51.463 47.934 1.00 59.05 217 HIS A CA 1
ATOM 1504 C C . HIS A 1 217 ? 71.227 51.099 46.526 1.00 45.82 217 HIS A C 1
ATOM 1505 O O . HIS A 1 217 ? 71.471 49.986 46.066 1.00 44.77 217 HIS A O 1
ATOM 1512 N N . ALA A 1 218 ? 70.599 52.049 45.844 1.00 42.66 218 ALA A N 1
ATOM 1513 C CA . ALA A 1 218 ? 70.243 51.884 44.441 1.00 42.19 218 ALA A CA 1
ATOM 1514 C C . ALA A 1 218 ? 71.482 51.519 43.626 1.00 41.85 218 ALA A C 1
ATOM 1515 O O . ALA A 1 218 ? 71.503 50.506 42.929 1.00 46.76 218 ALA A O 1
ATOM 1517 N N . CYS A 1 219 ? 72.515 52.351 43.747 1.00 44.92 219 CYS A N 1
ATOM 1518 C CA . CYS A 1 219 ? 73.793 52.158 43.061 1.00 37.41 219 CYS A CA 1
ATOM 1519 C C . CYS A 1 219 ? 74.391 50.786 43.344 1.00 36.08 219 CYS A C 1
ATOM 1520 O O . CYS A 1 219 ? 74.832 50.079 42.444 1.00 33.83 219 CYS A O 1
ATOM 1523 N N . GLN A 1 220 ? 74.396 50.414 44.611 1.00 37.23 220 GLN A N 1
ATOM 1524 C CA . GLN A 1 220 ? 75.083 49.215 45.048 1.00 45.61 220 GLN A CA 1
ATOM 1525 C C . GLN A 1 220 ? 74.362 47.962 44.499 1.00 48.88 220 GLN A C 1
ATOM 1526 O O . GLN A 1 220 ? 74.994 46.936 44.219 1.00 43.26 220 GLN A O 1
ATOM 1532 N N . LYS A 1 221 ? 73.042 48.049 44.339 1.00 55.04 221 LYS A N 1
ATOM 1533 C CA . LYS A 1 221 ? 72.265 46.935 43.785 1.00 62.34 221 LYS A CA 1
ATOM 1534 C C . LYS A 1 221 ? 72.557 46.840 42.294 1.00 50.39 221 LYS A C 1
ATOM 1535 O O . LYS A 1 221 ? 72.893 45.774 41.772 1.00 48.46 221 LYS A O 1
ATOM 1541 N N . LYS A 1 222 ? 72.420 47.979 41.625 1.00 44.68 222 LYS A N 1
ATOM 1542 C CA . LYS A 1 222 ? 72.744 48.117 40.208 1.00 44.40 222 LYS A CA 1
ATOM 1543 C C . LYS A 1 222 ? 74.118 47.515 39.914 1.00 35.21 222 LYS A C 1
ATOM 1544 O O . LYS A 1 222 ? 74.290 46.794 38.932 1.00 32.18 222 LYS A O 1
ATOM 1550 N N . LEU A 1 223 ? 75.078 47.800 40.792 1.00 30.32 223 LEU A N 1
ATOM 1551 C CA . LEU A 1 223 ? 76.451 47.328 40.647 1.00 35.88 223 LEU A CA 1
ATOM 1552 C C . LEU A 1 223 ? 76.531 45.809 40.773 1.00 37.37 223 LEU A C 1
ATOM 1553 O O . LEU A 1 223 ? 77.274 45.153 40.043 1.00 37.42 223 LEU A O 1
ATOM 1558 N N . LEU A 1 224 ? 75.764 45.247 41.694 1.00 42.18 224 LEU A N 1
ATOM 1559 C CA . LEU A 1 224 ? 75.699 43.793 41.813 1.00 52.05 224 LEU A CA 1
ATOM 1560 C C . LEU A 1 224 ? 75.239 43.136 40.508 1.00 43.09 224 LEU A C 1
ATOM 1561 O O . LEU A 1 224 ? 75.841 42.146 40.080 1.00 38.07 224 LEU A O 1
ATOM 1566 N N . LYS A 1 225 ? 74.192 43.686 39.883 1.00 40.20 225 LYS A N 1
ATOM 1567 C CA . LYS A 1 225 ? 73.683 43.158 38.601 1.00 52.27 225 LYS A CA 1
ATOM 1568 C C . LYS A 1 225 ? 74.769 43.229 37.538 1.00 53.69 225 LYS A C 1
ATOM 1569 O O . LYS A 1 225 ? 74.970 42.274 36.786 1.00 49.18 225 LYS A O 1
ATOM 1575 N N . PHE A 1 226 ? 75.448 44.376 37.480 1.00 46.55 226 PHE A N 1
ATOM 1576 C CA . PHE A 1 226 ? 76.546 44.599 36.547 1.00 42.03 226 PHE A CA 1
ATOM 1577 C C . PHE A 1 226 ? 77.596 43.508 36.655 1.00 45.38 226 PHE A C 1
ATOM 1578 O O . PHE A 1 226 ? 77.976 42.906 35.653 1.00 61.42 226 PHE A O 1
ATOM 1586 N N . GLU A 1 227 ? 78.058 43.264 37.878 1.00 48.52 227 GLU A N 1
ATOM 1587 C CA . GLU A 1 227 ? 79.112 42.283 38.127 1.00 54.36 227 GLU A CA 1
ATOM 1588 C C . GLU A 1 227 ? 78.652 40.870 37.785 1.00 63.03 227 GLU A C 1
ATOM 1589 O O . GLU A 1 227 ? 79.458 40.038 37.380 1.00 90.18 227 GLU A O 1
ATOM 1595 N N . ALA A 1 228 ? 77.357 40.606 37.938 1.00 59.96 228 ALA A N 1
ATOM 1596 C CA . ALA A 1 228 ? 76.788 39.315 37.576 1.00 68.66 228 ALA A CA 1
ATOM 1597 C C . ALA A 1 228 ? 76.782 39.123 36.062 1.00 66.03 228 ALA A C 1
ATOM 1598 O O . ALA A 1 228 ? 77.198 38.072 35.562 1.00 68.59 228 ALA A O 1
ATOM 1600 N N . LEU A 1 229 ? 76.309 40.144 35.348 1.00 57.87 229 LEU A N 1
ATOM 1601 C CA . LEU A 1 229 ? 76.174 40.087 33.886 1.00 60.80 229 LEU A CA 1
ATOM 1602 C C . LEU A 1 229 ? 77.518 39.864 33.195 1.00 65.81 229 LEU A C 1
ATOM 1603 O O . LEU A 1 229 ? 77.644 39.005 32.316 1.00 83.02 229 LEU A O 1
ATOM 1608 N N . GLN A 1 230 ? 78.522 40.624 33.610 1.00 77.02 230 GLN A N 1
ATOM 1609 C CA . GLN A 1 230 ? 79.887 40.388 33.161 1.00 80.95 230 GLN A CA 1
ATOM 1610 C C . GLN A 1 230 ? 80.333 39.082 33.836 1.00 74.55 230 GLN A C 1
ATOM 1611 O O . GLN A 1 230 ? 80.501 39.039 35.049 1.00 76.26 230 GLN A O 1
ATOM 1617 N N . GLN A 1 231 ? 80.468 38.014 33.044 1.00 90.17 231 GLN A N 1
ATOM 1618 C CA . GLN A 1 231 ? 80.604 36.629 33.561 1.00 88.84 231 GLN A CA 1
ATOM 1619 C C . GLN A 1 231 ? 81.422 36.522 34.846 1.00 96.79 231 GLN A C 1
ATOM 1620 O O . GLN A 1 231 ? 80.940 36.011 35.855 1.00 78.04 231 GLN A O 1
#

Radius of gyration: 16.75 Å; Cα contacts (8 Å, |Δi|>4): 368; chains: 1; bounding box: 43×44×37 Å

Sequence (198 aa):
GCLEGDTHKANPSPEPNMHEECTLYSESSCCYANFTEQLAHSPIIKVSNSYWNRCGQLSKSCEDFTKKIECFYRCSPHAARWIDPRYTAAIQSVPLCQSFCDDWYEACKDDSSICAHNWLTDWERRDESGENHCKSKCVPYSEMYANGTDMCQSMWGESFKVSESSCLCLQMNKKDMVAIKHHLLEEHACQKKLLKFEALQQ

GO terms:
  GO:1902444 riboflavin binding (F, IDA)
  GO:1904657 negative regulation of sensory perception of sweet taste (P, IMP)
  GO:1904661 negative regulation of sensory perception of bitter taste (P, IMP)
  GO:0032217 riboflavin transmembrane transporter activity (F, IDA)
  GO:0032218 riboflavin transport (P, IDA)

Organism: Gallus gallus (NCBI:txid9031)

InterPro domains:
  IPR004269 Folate receptor [PTHR10517] (5-218)
  IPR018143 Folate receptor-like [PF03024] (22-188)

Foldseek 3Di:
DAFPDDFFDPAWAAADQALDLCLQRHTWRGHSVQRVQVNDPPRQDRDQEGPQQVHGADPLLSVLVVLVVSCLRIPNCQQVQADPVRRSAGFAQAAELVLLQVNCVRQQAPKDQAQAQPPQFDADPVRYTHHPGDIDGSVVSAVGSQRSQCRHHPRRYHYDPANQLHDNSHPSVVLNVVPVCPRVSSVVSSVVVVVVVD

Secondary structure (DSSP, 8-state):
----SSS--SS-B--TT-SS-GGGTTSBSS-HHHHHTTSSSS--EETTEES-BTBPPPHHHHHHHHHHHHHHHH-TTGGGGEETTEEEEE--EEE-HHHHHHHHHHHTTSEES-SSTTTSEEE-TTS-EEE-SPPEEHHHH-SSHHHHHHHTTGGGEEE-S-SSSSB-SSTTHHHHHHHH--HHHHHHHHHHHHHH--

Solvent-accessible surface area: 10819 Å² total

B-factor: mean 37.43, std 19.7, ra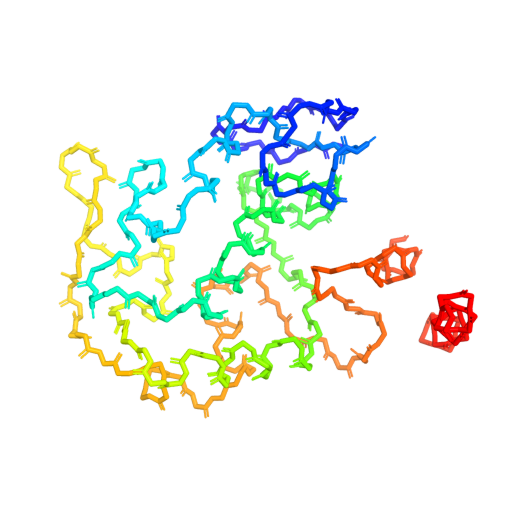nge [11.71, 157.46]

Nearest PDB structures (foldseek):
  6hce-assembly1_A  TM=1.005E+00  e=4.822E-47  Gallus gallus
  4lrh-assembly4_D  TM=7.640E-01  e=3.958E-16  Homo sapiens
  5f4e-assembly1_B  TM=7.771E-01  e=9.258E-16  Homo sapiens
  5jkd-assembly1_B  TM=8.064E-01  e=2.813E-15  Homo sapiens
  4kn2-assembly1_A  TM=7.748E-01  e=9.883E-16  Homo sapiens